Protein AF-0000000078372906 (afdb_homodimer)

pLDDT: mean 84.34, std 21.89, range [27.59, 98.88]

Sequence (250 aa):
MDCMPSVNEIIAKQAVKCFTVDPEPPKAFMLRPKLTRVEDSKWTRWVKNQKCCGCGERADDPHHIIGHGFSGMATKPCDYLTIPLCRTCHRNLHDNPTAWEAEHGSQTDLFAQFFNYSVGMGAIAMDCMPSVNEIIAKQAVKCFTVDPEPPKAFMLRPKLTRVEDSKWTRWVKNQKCCGCGERADDPHHIIGHGFSGMATKPCDYLTIPLCRTCHRNLHDNPTAWEAEHGSQTDLFAQFFNYSVGMGAIA

Foldseek 3Di:
DPPPPDPVVPPVPPLPPQDDDDPDDPQNPDPDRDDDAAEDVLQFVVQQQAAALQPRHRFHGFAFDDDPPQPDPVRTHHSLRTHGHHPVLNVVCVVPVVVSCVRRNHSVVRSVVVSVVCVVVVSGD/DPPPPDPVVPPPPPLPPLDDDDPDDPQNPDPDRDDDAAEDVLQFVVQQQAAALQPRHRFHGFAFDDDPPQPDPVRTHHSLRTHGHHPVLNVVCVVPVVVSCVRRNHSVVRSVVVSVVCSVVSSGD

Solvent-accessible surface area (backbone atoms only — not comparable to full-atom values): 13895 Å² total; per-residue (Å²): 136,82,85,70,80,75,78,75,71,66,69,68,64,66,78,65,72,14,60,45,51,34,56,74,25,75,46,73,77,42,93,78,59,76,70,45,78,51,79,48,69,46,50,40,52,31,32,19,72,32,56,10,67,68,82,58,47,73,19,64,34,55,41,64,61,67,46,81,88,32,75,49,91,93,34,68,64,29,49,82,49,38,40,22,19,22,66,66,55,44,50,49,32,73,74,37,50,70,63,41,26,73,73,62,44,50,67,40,41,52,32,55,51,51,51,43,49,36,44,21,43,37,32,44,27,136,83,83,69,82,76,78,76,71,67,72,70,65,66,78,62,71,16,59,43,51,34,55,74,23,75,46,72,78,42,95,79,60,77,71,45,78,50,79,46,69,47,50,40,52,32,32,20,72,32,56,10,66,68,84,57,48,72,20,65,34,54,40,65,61,68,48,81,85,33,79,46,93,93,37,68,64,30,48,81,49,37,41,21,18,22,67,65,55,45,51,48,32,72,72,36,51,69,64,42,26,74,74,61,45,49,68,42,42,52,32,55,51,50,50,44,51,36,44,19,43,37,32,43,26

Structure (mmCIF, N/CA/C/O backbone):
data_AF-0000000078372906-model_v1
#
loop_
_entity.id
_entity.type
_entity.pdbx_description
1 polymer 'HNH nuclease domain-containing protein'
#
loop_
_atom_site.group_PDB
_atom_site.id
_atom_site.type_symbol
_atom_site.label_atom_id
_atom_site.label_alt_id
_atom_site.label_comp_id
_atom_site.label_asym_id
_atom_site.label_entity_id
_atom_site.label_seq_id
_atom_site.pdbx_PDB_ins_code
_atom_site.Cartn_x
_a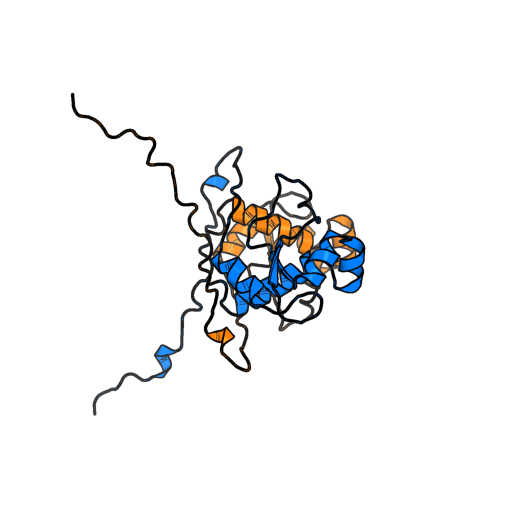tom_site.Cartn_y
_atom_site.Cartn_z
_atom_site.occupancy
_atom_site.B_iso_or_equiv
_atom_site.auth_seq_id
_atom_site.auth_comp_id
_atom_site.auth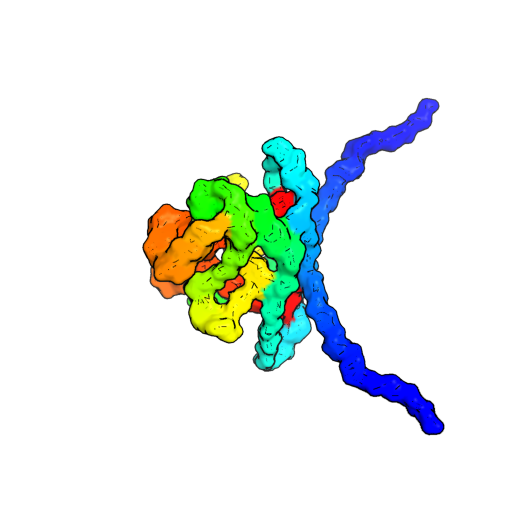_asym_id
_atom_site.auth_atom_id
_atom_site.pdbx_PDB_model_num
ATOM 1 N N . MET A 1 1 ? 30.703 29 35.969 1 28.17 1 MET A N 1
ATOM 2 C CA . MET A 1 1 ? 30.688 27.75 35.219 1 28.17 1 MET A CA 1
ATOM 3 C C . MET A 1 1 ? 29.328 27.547 34.531 1 28.17 1 MET A C 1
ATOM 5 O O . MET A 1 1 ? 28.312 27.406 35.188 1 28.17 1 MET A O 1
ATOM 9 N N . ASP A 1 2 ? 29.062 28.188 33.312 1 31.67 2 ASP A N 1
ATOM 10 C CA . ASP A 1 2 ? 27.875 28.359 32.469 1 31.67 2 ASP A CA 1
ATOM 11 C C . ASP A 1 2 ? 27.297 27.016 32.062 1 31.67 2 ASP A C 1
ATOM 13 O O . ASP A 1 2 ? 28.031 26.125 31.609 1 31.67 2 ASP A O 1
ATOM 17 N N . CYS A 1 3 ? 26.234 26.484 32.719 1 35.56 3 CYS A N 1
ATOM 18 C CA . CYS A 1 3 ? 25.422 25.281 32.562 1 35.56 3 CYS A CA 1
ATOM 19 C C . CYS A 1 3 ? 25.016 25.062 31.109 1 35.56 3 CYS A C 1
ATOM 21 O O . CYS A 1 3 ? 24.078 25.703 30.625 1 35.56 3 CYS A O 1
ATOM 23 N N . MET A 1 4 ? 25.984 24.859 30.078 1 33.25 4 MET A N 1
ATOM 24 C CA . MET A 1 4 ? 25.719 24.656 28.656 1 33.25 4 MET A CA 1
ATOM 25 C C . MET A 1 4 ? 24.812 23.438 28.453 1 33.25 4 MET A C 1
ATOM 27 O O . MET A 1 4 ? 25.109 22.344 28.953 1 33.25 4 MET A O 1
ATOM 31 N N . PRO A 1 5 ? 23.453 23.656 28.297 1 35.25 5 PRO A N 1
ATOM 32 C CA . PRO A 1 5 ? 22.531 22.531 28.156 1 35.25 5 PRO A CA 1
ATOM 33 C C . PRO A 1 5 ? 23.031 21.484 27.172 1 35.25 5 PRO A C 1
ATOM 35 O O . PRO A 1 5 ? 23.812 21.797 26.266 1 35.25 5 PRO A O 1
ATOM 38 N N . SER A 1 6 ? 23.25 20.203 27.641 1 33.12 6 SER A N 1
ATOM 39 C CA . SER A 1 6 ? 23.828 19.031 26.984 1 33.12 6 SER A CA 1
ATOM 40 C C . SER A 1 6 ? 23.156 18.766 25.641 1 33.12 6 SER A C 1
ATOM 42 O O . SER A 1 6 ? 21.969 19.062 25.469 1 33.12 6 SER A O 1
ATOM 44 N N . VAL A 1 7 ? 23.906 18.578 24.484 1 37.88 7 VAL A N 1
ATOM 45 C CA . VAL A 1 7 ? 23.812 18.281 23.047 1 37.88 7 VAL A CA 1
ATOM 46 C C . VAL A 1 7 ? 22.828 17.141 22.828 1 37.88 7 VAL A C 1
ATOM 48 O O . VAL A 1 7 ? 22.438 16.875 21.688 1 37.88 7 VAL A O 1
ATOM 51 N N . ASN A 1 8 ? 22.641 16.234 23.75 1 34.03 8 ASN A N 1
ATOM 52 C CA . ASN A 1 8 ? 21.891 15.008 23.516 1 34.03 8 ASN A CA 1
ATOM 53 C C . ASN A 1 8 ? 20.438 15.297 23.172 1 34.03 8 ASN A C 1
ATOM 55 O O . ASN A 1 8 ? 19.641 14.367 22.969 1 34.03 8 ASN A O 1
ATOM 59 N N . GLU A 1 9 ? 19.797 16.328 23.688 1 31.75 9 GLU A N 1
ATOM 60 C CA . GLU A 1 9 ? 18.375 16.578 23.484 1 31.75 9 GLU A CA 1
ATOM 61 C C . GLU A 1 9 ? 18.062 16.75 22 1 31.75 9 GLU A C 1
ATOM 63 O O . GLU A 1 9 ? 16.906 17 21.625 1 31.75 9 GLU A O 1
ATOM 68 N N . ILE A 1 10 ? 19 17.234 21.234 1 31.7 10 ILE A N 1
ATOM 69 C CA . ILE A 1 10 ? 18.609 17.656 19.891 1 31.7 10 ILE A CA 1
ATOM 70 C C . ILE A 1 10 ? 18.047 16.469 19.109 1 31.7 10 ILE A C 1
ATOM 72 O O . ILE A 1 10 ? 17.281 16.656 18.156 1 31.7 10 ILE A O 1
ATOM 76 N N . ILE A 1 11 ? 18.719 15.289 19.312 1 32.91 11 ILE A N 1
ATOM 77 C CA . ILE A 1 11 ? 18.531 14.305 18.25 1 32.91 11 ILE A CA 1
ATOM 78 C C . ILE A 1 11 ? 17.109 13.758 18.297 1 32.91 11 ILE A C 1
ATOM 80 O O . ILE A 1 11 ? 16.875 12.586 18 1 32.91 11 ILE A O 1
ATOM 84 N N . ALA A 1 12 ? 16.406 13.906 19.422 1 32.91 12 ALA A N 1
ATOM 85 C CA . ALA A 1 12 ? 15.125 13.211 19.312 1 32.91 12 ALA A CA 1
ATOM 86 C C . ALA A 1 12 ? 14.328 13.75 18.125 1 32.91 12 ALA A C 1
ATOM 88 O O . ALA A 1 12 ? 13.625 14.758 18.234 1 32.91 12 ALA A O 1
ATOM 89 N N . LYS A 1 13 ? 14.953 13.945 16.953 1 35.66 13 LYS A N 1
ATOM 90 C CA . LYS A 1 13 ? 14.164 14.336 15.781 1 35.66 13 LYS A CA 1
ATOM 91 C C . LYS A 1 13 ? 12.875 13.523 15.703 1 35.66 13 LYS A C 1
ATOM 93 O O . LYS A 1 13 ? 12.891 12.305 15.852 1 35.66 13 LYS A O 1
ATOM 98 N N . GLN A 1 14 ? 11.719 14.078 16.188 1 36.41 14 GLN A N 1
ATOM 99 C CA . GLN A 1 14 ? 10.32 13.688 15.992 1 36.41 14 GLN A CA 1
ATOM 100 C C . GLN A 1 14 ? 10.133 12.945 14.68 1 36.41 14 GLN A C 1
ATOM 102 O O . GLN A 1 14 ? 10.562 13.414 13.625 1 36.41 14 GLN A O 1
ATOM 107 N N . ALA A 1 15 ? 10.219 11.68 14.766 1 39.25 15 ALA A N 1
ATOM 108 C CA . ALA A 1 15 ? 9.766 10.953 13.578 1 39.25 15 ALA A CA 1
ATOM 109 C C . ALA A 1 15 ? 8.672 11.727 12.852 1 39.25 15 ALA A C 1
ATOM 111 O O . ALA A 1 15 ? 7.605 11.984 13.422 1 39.25 15 ALA A O 1
ATOM 112 N N . VAL A 1 16 ? 9.109 12.852 12.188 1 42.5 16 VAL A N 1
ATOM 113 C CA . VAL A 1 16 ? 8.227 13.68 11.367 1 42.5 16 VAL A CA 1
ATOM 114 C C . VAL A 1 16 ? 7.055 12.844 10.867 1 42.5 16 VAL A C 1
ATOM 116 O O . VAL A 1 16 ? 7.246 11.734 10.352 1 42.5 16 VAL A O 1
ATOM 119 N N . LYS A 1 17 ? 6.012 13.008 11.562 1 46.97 17 LYS A N 1
ATOM 120 C CA . LYS A 1 17 ? 4.707 12.461 11.195 1 46.97 17 LYS A CA 1
ATOM 121 C C . LYS A 1 17 ? 4.422 12.656 9.711 1 46.97 17 LYS A C 1
ATOM 123 O O . LYS A 1 17 ? 4.41 13.789 9.227 1 46.97 17 LYS A O 1
ATOM 128 N N . CYS A 1 18 ? 4.898 11.688 8.914 1 51.12 18 CYS A N 1
ATOM 129 C CA . CYS A 1 18 ? 4.848 11.695 7.453 1 51.12 18 CYS A CA 1
ATOM 130 C C . CYS A 1 18 ? 3.43 11.953 6.961 1 51.12 18 CYS A C 1
ATOM 132 O O . CYS A 1 18 ? 3.223 12.742 6.035 1 51.12 18 CYS A O 1
ATOM 134 N N . PHE A 1 19 ? 2.391 11.148 7.359 1 60.78 19 PHE A N 1
ATOM 135 C CA . PHE A 1 19 ? 1.029 11.266 6.852 1 60.78 19 PHE A CA 1
ATOM 136 C C . PHE A 1 19 ? 0.139 11.992 7.848 1 60.78 19 PHE A C 1
ATOM 138 O O . PHE A 1 19 ? 0.287 11.828 9.062 1 60.78 19 PHE A O 1
ATOM 145 N N . THR A 1 20 ? -0.484 13.117 7.262 1 78.44 20 THR A N 1
ATOM 146 C CA . THR A 1 20 ? -1.602 13.555 8.094 1 78.44 20 THR A CA 1
ATOM 147 C C . THR A 1 20 ? -2.783 12.594 7.953 1 78.44 20 THR A C 1
ATOM 149 O O . THR A 1 20 ? -3.287 12.375 6.852 1 78.44 20 THR A O 1
ATOM 152 N N . VAL A 1 21 ? -3.055 11.898 8.961 1 84.81 21 VAL A N 1
ATOM 153 C CA . VAL A 1 21 ? -4.137 10.922 8.969 1 84.81 21 VAL A CA 1
ATOM 154 C C . VAL A 1 21 ? -5.344 11.492 9.703 1 84.81 21 VAL A C 1
ATOM 156 O O . VAL A 1 21 ? -5.203 12.094 10.773 1 84.81 21 VAL A O 1
ATOM 159 N N . ASP A 1 22 ? -6.496 11.453 9.07 1 87.5 22 ASP A N 1
ATOM 160 C CA . ASP A 1 22 ? -7.781 11.734 9.711 1 87.5 22 ASP A CA 1
ATOM 161 C C . ASP A 1 22 ? -8.57 10.445 9.945 1 87.5 22 ASP A C 1
ATOM 163 O O . ASP A 1 22 ? -9.078 9.844 9 1 87.5 22 ASP A O 1
ATOM 167 N N . PRO A 1 23 ? -8.664 10.047 11.164 1 90.5 23 PRO A N 1
ATOM 168 C CA . PRO A 1 23 ? -9.383 8.797 11.422 1 90.5 23 PRO A CA 1
ATOM 169 C C . PRO A 1 23 ? -10.883 8.922 11.203 1 90.5 23 PRO A C 1
ATOM 171 O O . PRO A 1 23 ? -11.594 7.914 11.18 1 90.5 23 PRO A O 1
ATOM 174 N N . GLU A 1 24 ? -11.367 10.148 11.078 1 91.44 24 GLU A N 1
ATOM 175 C CA . GLU A 1 24 ? -12.781 10.414 10.805 1 91.44 24 GLU A CA 1
ATOM 176 C C . GLU A 1 24 ? -12.945 11.445 9.695 1 91.44 24 GLU A C 1
ATOM 178 O O . GLU A 1 24 ? -13.461 12.539 9.922 1 91.44 24 GLU A O 1
ATOM 183 N N . PRO A 1 25 ? -12.578 11.039 8.469 1 91.88 25 PRO A N 1
ATOM 184 C CA . PRO A 1 25 ? -12.695 12 7.367 1 91.88 25 PRO A CA 1
ATOM 185 C C . PRO A 1 25 ? -14.141 12.383 7.074 1 91.88 25 PRO A C 1
ATOM 187 O O . PRO A 1 25 ? -15.055 11.586 7.297 1 91.88 25 PRO A O 1
ATOM 190 N N . PRO A 1 26 ? -14.367 13.633 6.664 1 88.81 26 PRO A N 1
ATOM 191 C CA . PRO A 1 26 ? -15.727 14.125 6.398 1 88.81 26 PRO A CA 1
ATOM 192 C C . PRO A 1 26 ? -16.516 13.188 5.492 1 88.81 26 PRO A C 1
ATOM 194 O O . PRO A 1 26 ? -17.719 12.977 5.715 1 88.81 26 PRO A O 1
ATOM 197 N N . LYS A 1 27 ? -15.898 12.609 4.535 1 90.75 27 LYS A N 1
ATOM 198 C CA . LYS A 1 27 ? -16.578 11.734 3.588 1 90.75 27 LYS A CA 1
ATOM 199 C C . LYS A 1 27 ? -17.109 10.477 4.277 1 90.75 27 LYS A C 1
ATOM 201 O O . LYS A 1 27 ? -18 9.805 3.756 1 90.75 27 LYS A O 1
ATOM 206 N N . ALA A 1 28 ? -16.516 10.18 5.395 1 89.56 28 ALA A N 1
ATOM 207 C CA . ALA A 1 28 ? -16.953 8.984 6.125 1 89.56 28 ALA A CA 1
ATOM 208 C C . ALA A 1 28 ? -18.359 9.156 6.66 1 89.56 28 ALA A C 1
ATOM 210 O O . ALA A 1 28 ? -19.031 8.172 7.004 1 89.56 28 ALA A O 1
ATOM 211 N N . PHE A 1 29 ? -18.922 10.375 6.691 1 91.12 29 PHE A N 1
ATOM 212 C CA . PHE A 1 29 ? -20.25 10.664 7.246 1 91.12 29 PHE A CA 1
ATOM 213 C C . PHE A 1 29 ? -21.266 10.867 6.133 1 91.12 29 PHE A C 1
ATOM 215 O O . PHE A 1 29 ? -22.438 11.133 6.402 1 91.12 29 PHE A O 1
ATOM 222 N N . MET A 1 30 ? -20.766 10.656 4.91 1 90.31 30 MET A N 1
ATOM 223 C CA . MET A 1 30 ? -21.641 10.797 3.758 1 90.31 30 MET A CA 1
ATOM 224 C C . MET A 1 30 ? -22.234 9.445 3.359 1 90.31 30 MET A C 1
ATOM 226 O O . MET A 1 30 ? -21.562 8.422 3.447 1 90.31 30 MET A O 1
ATOM 230 N N . LEU A 1 31 ? -23.547 9.562 2.914 1 87.38 31 LEU A N 1
ATOM 231 C CA . LEU A 1 31 ? -24.25 8.336 2.535 1 87.38 31 LEU A CA 1
ATOM 232 C C . LEU A 1 31 ? -23.609 7.691 1.317 1 87.38 31 LEU A C 1
ATOM 234 O O . LEU A 1 31 ? -23.328 6.488 1.323 1 87.38 31 LEU A O 1
ATOM 238 N N . ARG A 1 32 ? -23.328 8.461 0.33 1 90.75 32 ARG A N 1
ATOM 239 C CA . ARG A 1 32 ? -22.672 7.977 -0.885 1 90.75 32 ARG A CA 1
ATOM 240 C C . ARG A 1 32 ? -21.453 8.812 -1.225 1 90.75 32 ARG A C 1
ATOM 242 O O . ARG A 1 32 ? -21.469 9.602 -2.17 1 90.75 32 ARG A O 1
ATOM 249 N N . PRO A 1 33 ? -20.344 8.492 -0.477 1 89.75 33 PRO A N 1
ATOM 250 C CA . PRO A 1 33 ? -19.156 9.32 -0.718 1 89.75 33 PRO A CA 1
ATOM 251 C C . PRO A 1 33 ? -18.531 9.078 -2.092 1 89.75 33 PRO A C 1
ATOM 253 O O . PRO A 1 33 ? -18.516 7.941 -2.57 1 89.75 33 PRO A O 1
ATOM 256 N N . LYS A 1 34 ? -18.156 10.164 -2.738 1 86.31 34 LYS A N 1
ATOM 257 C CA . LYS A 1 34 ? -17.391 10.055 -3.971 1 86.31 34 LYS A CA 1
ATOM 258 C C . LYS A 1 34 ? -15.891 9.969 -3.678 1 86.31 34 LYS A C 1
ATOM 260 O O . LYS A 1 34 ? -15.32 10.875 -3.053 1 86.31 34 LYS A O 1
ATOM 265 N N . LEU A 1 35 ? -15.297 8.953 -4.051 1 88.62 35 LEU A N 1
ATOM 266 C CA . LEU A 1 35 ? -13.859 8.812 -3.834 1 88.62 35 LEU A CA 1
ATOM 267 C C . LEU A 1 35 ? -13.078 9.711 -4.781 1 88.62 35 LEU A C 1
ATOM 269 O O . LEU A 1 35 ? -13.398 9.812 -5.965 1 88.62 35 LEU A O 1
ATOM 273 N N . THR A 1 36 ? -12.102 10.43 -4.203 1 86.31 36 THR A N 1
ATOM 274 C CA . THR A 1 36 ? -11.234 11.289 -5 1 86.31 36 THR A CA 1
ATOM 275 C C . THR A 1 36 ? -9.938 10.562 -5.359 1 86.31 36 THR A C 1
ATOM 277 O O . THR A 1 36 ? -9.305 9.961 -4.496 1 86.31 36 THR A O 1
ATOM 280 N N . ARG A 1 37 ? -9.633 10.625 -6.605 1 87.5 37 ARG A N 1
ATOM 281 C CA . ARG A 1 37 ? -8.336 10.094 -6.984 1 87.5 37 ARG A CA 1
ATOM 282 C C . ARG A 1 37 ? -7.211 11.055 -6.602 1 87.5 37 ARG A C 1
ATOM 284 O O . ARG A 1 37 ? -7.129 12.164 -7.137 1 87.5 37 ARG A O 1
ATOM 291 N N . VAL A 1 38 ? -6.316 10.648 -5.82 1 90.25 38 VAL A N 1
ATOM 292 C CA . VAL A 1 38 ? -5.258 11.508 -5.309 1 90.25 38 VAL A CA 1
ATOM 293 C C . VAL A 1 38 ? -4.02 11.391 -6.195 1 90.25 38 VAL A C 1
ATOM 295 O O . VAL A 1 38 ? -3.592 10.289 -6.531 1 90.25 38 VAL A O 1
ATOM 298 N N . GLU A 1 39 ? -3.539 12.539 -6.582 1 91.75 39 GLU A N 1
ATOM 299 C CA . GLU A 1 39 ? -2.299 12.648 -7.344 1 91.75 39 GLU A CA 1
ATOM 300 C C . GLU A 1 39 ? -1.213 13.344 -6.531 1 91.75 39 GLU A C 1
ATOM 302 O O . GLU A 1 39 ? -1.49 14.305 -5.805 1 91.75 39 GLU A O 1
ATOM 307 N N . ASP A 1 40 ? -0.035 12.82 -6.602 1 91.94 40 ASP A N 1
ATOM 308 C CA . ASP A 1 40 ? 1.103 13.398 -5.895 1 91.94 40 ASP A CA 1
ATOM 309 C C . ASP A 1 40 ? 2.379 13.297 -6.727 1 91.94 40 ASP A C 1
ATOM 311 O O . ASP A 1 40 ? 3.041 12.258 -6.723 1 91.94 40 ASP A O 1
ATOM 315 N N . SER A 1 41 ? 2.816 14.383 -7.312 1 93.56 41 SER A N 1
ATOM 316 C CA . SER A 1 41 ? 3.967 14.383 -8.211 1 93.56 41 SER A CA 1
ATOM 317 C C . SER A 1 41 ? 5.27 14.211 -7.438 1 93.56 41 SER A C 1
ATOM 319 O O . SER A 1 41 ? 6.258 13.711 -7.98 1 93.56 41 SER A O 1
ATOM 321 N N . LYS A 1 42 ? 5.316 14.633 -6.195 1 92.62 42 LYS A N 1
ATOM 322 C CA . LYS A 1 42 ? 6.512 14.414 -5.387 1 92.62 42 LYS A CA 1
ATOM 323 C C . LYS A 1 42 ? 6.746 12.922 -5.148 1 92.62 42 LYS A C 1
ATOM 325 O O . LYS A 1 42 ? 7.887 12.461 -5.152 1 92.62 42 LYS A O 1
ATOM 330 N N . TRP A 1 43 ? 5.641 12.234 -4.953 1 94.81 43 TRP A N 1
ATOM 331 C CA . TRP A 1 43 ? 5.75 10.789 -4.766 1 94.81 43 TRP A CA 1
ATOM 332 C C . TRP A 1 43 ? 6.246 10.109 -6.039 1 94.81 43 TRP A C 1
ATOM 334 O O . TRP A 1 43 ? 7.18 9.312 -6 1 94.81 43 TRP A O 1
ATOM 344 N N . THR A 1 44 ? 5.656 10.445 -7.18 1 96.31 44 THR A N 1
ATOM 345 C CA . THR A 1 44 ? 6.051 9.781 -8.414 1 96.31 44 THR A CA 1
ATOM 346 C C . THR A 1 44 ? 7.492 10.125 -8.773 1 96.31 44 THR A C 1
ATOM 348 O O . THR A 1 44 ? 8.203 9.312 -9.367 1 96.31 44 THR A O 1
ATOM 351 N N . ARG A 1 45 ? 7.934 11.273 -8.352 1 96.38 45 ARG A N 1
ATOM 352 C CA . ARG A 1 45 ? 9.344 11.617 -8.539 1 96.38 45 ARG A CA 1
ATOM 353 C C . ARG A 1 45 ? 10.242 10.727 -7.684 1 96.38 45 ARG A C 1
ATOM 355 O O . ARG A 1 45 ? 11.258 10.227 -8.164 1 96.38 45 ARG A O 1
ATOM 362 N N . TRP A 1 46 ? 9.891 10.547 -6.426 1 96.56 46 TRP A N 1
ATOM 363 C CA . TRP A 1 46 ? 10.609 9.609 -5.574 1 96.56 46 TRP A CA 1
ATOM 364 C C . TRP A 1 46 ? 10.648 8.219 -6.203 1 96.56 46 TRP A C 1
ATOM 366 O O . TRP A 1 46 ? 11.711 7.598 -6.277 1 96.56 46 TRP A O 1
ATOM 376 N N . VAL A 1 47 ? 9.508 7.781 -6.707 1 98.06 47 VAL A N 1
ATOM 377 C CA . VAL A 1 47 ? 9.375 6.434 -7.254 1 98.06 47 VAL A CA 1
ATOM 378 C C . VAL A 1 47 ? 10.305 6.273 -8.461 1 98.06 47 VAL A C 1
ATOM 380 O O . VAL A 1 47 ? 11.039 5.285 -8.562 1 98.06 47 VAL A O 1
ATOM 383 N N . LYS A 1 48 ? 10.312 7.188 -9.328 1 96.62 48 LYS A N 1
ATOM 384 C CA . LYS A 1 48 ? 11.07 7.059 -10.57 1 96.62 48 LYS A CA 1
ATOM 385 C C . LYS A 1 48 ? 12.57 7.059 -10.297 1 96.62 48 LYS A C 1
ATOM 387 O O . LYS A 1 48 ? 13.359 6.629 -11.148 1 96.62 48 LYS A O 1
ATOM 392 N N . ASN A 1 49 ? 12.977 7.562 -9.125 1 96.62 49 ASN A N 1
ATOM 393 C CA . ASN A 1 49 ? 14.391 7.664 -8.805 1 96.62 49 ASN A CA 1
ATOM 394 C C . ASN A 1 49 ? 14.875 6.453 -8.008 1 96.62 49 ASN A C 1
ATOM 396 O O . ASN A 1 49 ? 16 6.438 -7.516 1 96.62 49 ASN A O 1
ATOM 400 N N . GLN A 1 50 ? 14.086 5.48 -7.906 1 97.94 50 GLN A N 1
ATOM 401 C CA . GLN A 1 50 ? 14.43 4.27 -7.168 1 97.94 50 GLN A CA 1
ATOM 402 C C . GLN A 1 50 ? 14.875 3.158 -8.117 1 97.94 50 GLN A C 1
ATOM 404 O O . GLN A 1 50 ? 14.867 3.332 -9.336 1 97.94 50 GLN A O 1
ATOM 409 N N . LYS A 1 51 ? 15.32 2.021 -7.582 1 98.31 51 LYS A N 1
ATOM 410 C CA . LYS A 1 51 ? 15.695 0.861 -8.383 1 98.31 51 LYS A CA 1
ATOM 411 C C . LYS A 1 51 ? 14.461 0.185 -8.977 1 98.31 51 LYS A C 1
ATOM 413 O O . LYS A 1 51 ? 13.43 0.075 -8.312 1 98.31 51 LYS A O 1
ATOM 418 N N . CYS A 1 52 ? 14.57 -0.245 -10.18 1 98.81 52 CYS A N 1
ATOM 419 C CA . CYS A 1 52 ? 13.516 -0.991 -10.859 1 98.81 52 CYS A CA 1
ATOM 420 C C . CYS A 1 52 ? 13.164 -2.26 -10.094 1 98.81 52 CYS A C 1
ATOM 422 O O . CYS A 1 52 ? 14.039 -3.068 -9.781 1 98.81 52 CYS A O 1
ATOM 424 N N . CYS A 1 53 ? 11.891 -2.477 -9.867 1 98.38 53 CYS A N 1
ATOM 425 C CA . CYS A 1 53 ? 11.438 -3.65 -9.133 1 98.38 53 CYS A CA 1
ATOM 426 C C . CYS A 1 53 ? 11.594 -4.914 -9.969 1 98.38 53 CYS A C 1
ATOM 428 O O . CYS A 1 53 ? 11.516 -6.027 -9.438 1 98.38 53 CYS A O 1
ATOM 430 N N . GLY A 1 54 ? 11.773 -4.754 -11.18 1 98.31 54 GLY A N 1
ATOM 431 C CA . GLY A 1 54 ? 11.945 -5.898 -12.062 1 98.31 54 GLY A CA 1
ATOM 432 C C . GLY A 1 54 ? 13.383 -6.344 -12.188 1 98.31 54 GLY A C 1
ATOM 433 O O . GLY A 1 54 ? 13.773 -7.383 -11.648 1 98.31 54 GLY A O 1
ATOM 434 N N . CYS A 1 55 ? 14.211 -5.535 -12.734 1 98.25 55 CYS A N 1
ATOM 435 C CA . CYS A 1 55 ? 15.555 -5.977 -13.086 1 98.25 55 CYS A CA 1
ATOM 436 C C . CYS A 1 55 ? 16.594 -5.406 -12.125 1 98.25 55 CYS A C 1
ATOM 438 O O . CYS A 1 55 ? 17.75 -5.809 -12.141 1 98.25 55 CYS A O 1
ATOM 440 N N . GLY A 1 56 ? 16.281 -4.398 -11.359 1 97.88 56 GLY A N 1
ATOM 441 C CA . GLY A 1 56 ? 17.188 -3.861 -10.359 1 97.88 56 GLY A CA 1
ATOM 442 C C . GLY A 1 56 ? 17.984 -2.664 -10.859 1 97.88 56 GLY A C 1
ATOM 443 O O . GLY A 1 56 ? 18.656 -1.992 -10.078 1 97.88 56 GLY A O 1
ATOM 444 N N . GLU A 1 57 ? 17.891 -2.369 -12.117 1 97.94 57 GLU A N 1
ATOM 445 C CA . GLU A 1 57 ? 18.531 -1.172 -12.656 1 97.94 57 GLU A CA 1
ATOM 446 C C . GLU A 1 57 ? 17.766 0.087 -12.258 1 97.94 57 GLU A C 1
ATOM 448 O O . GLU A 1 57 ? 16.781 0.014 -11.523 1 97.94 57 GLU A O 1
ATOM 453 N N . ARG A 1 58 ? 18.25 1.249 -12.695 1 97.31 58 ARG A N 1
ATOM 454 C CA . ARG A 1 58 ? 17.562 2.5 -12.414 1 97.31 58 ARG A CA 1
ATOM 455 C C . ARG A 1 58 ? 16.172 2.506 -13.039 1 97.31 58 ARG A C 1
ATOM 457 O O . ARG A 1 58 ? 16 2.105 -14.188 1 97.31 58 ARG A O 1
ATOM 464 N N . ALA A 1 59 ? 15.18 2.943 -12.273 1 98.56 59 ALA A N 1
ATOM 465 C CA . ALA A 1 59 ? 13.828 3.061 -12.805 1 98.56 59 ALA A CA 1
ATOM 466 C C . ALA A 1 59 ? 13.68 4.309 -13.672 1 98.56 59 ALA A C 1
ATOM 468 O O . ALA A 1 59 ? 14.547 5.188 -13.656 1 98.56 59 ALA A O 1
ATOM 469 N N . ASP A 1 60 ? 12.641 4.316 -14.5 1 97.75 60 ASP A N 1
ATOM 470 C CA . ASP A 1 60 ? 12.281 5.461 -15.328 1 97.75 60 ASP A CA 1
ATOM 471 C C . ASP A 1 60 ? 10.836 5.883 -15.086 1 97.75 60 ASP A C 1
ATOM 473 O O . ASP A 1 60 ? 10.492 7.062 -15.211 1 97.75 60 ASP A O 1
ATOM 477 N N . ASP A 1 61 ? 10.047 4.867 -14.75 1 98.06 61 ASP A N 1
ATOM 478 C CA . ASP A 1 61 ? 8.609 5.094 -14.766 1 98.06 61 ASP A CA 1
ATOM 479 C C . ASP A 1 61 ? 7.98 4.723 -13.422 1 98.06 61 ASP A C 1
ATOM 481 O O . ASP A 1 61 ? 8.297 3.674 -12.852 1 98.06 61 ASP A O 1
ATOM 485 N N . PRO A 1 62 ? 7.203 5.602 -12.836 1 98.38 62 PRO A N 1
ATOM 486 C CA . PRO A 1 62 ? 6.246 5.16 -11.812 1 98.38 62 PRO A CA 1
ATOM 487 C C . PRO A 1 62 ? 5.082 4.367 -12.398 1 98.38 62 PRO A C 1
ATOM 489 O O . PRO A 1 62 ? 4.238 4.934 -13.102 1 98.38 62 PRO A O 1
ATOM 492 N N . HIS A 1 63 ? 5.02 3.125 -12.172 1 97.62 63 HIS A N 1
ATOM 493 C CA . HIS A 1 63 ? 3.996 2.246 -12.734 1 97.62 63 HIS A CA 1
ATOM 494 C C . HIS A 1 63 ? 2.826 2.084 -11.766 1 97.62 63 HIS A C 1
ATOM 496 O O . HIS A 1 63 ? 2.982 1.52 -10.688 1 97.62 63 HIS A O 1
ATOM 502 N N . HIS A 1 64 ? 1.694 2.604 -12.188 1 97.19 64 HIS A N 1
ATOM 503 C CA . HIS A 1 64 ? 0.482 2.346 -11.422 1 97.19 64 HIS A CA 1
ATOM 504 C C . HIS A 1 64 ? 0.093 0.874 -11.484 1 97.19 64 HIS A C 1
ATOM 506 O O . HIS A 1 64 ? 0.089 0.271 -12.555 1 97.19 64 HIS A O 1
ATOM 512 N N . ILE A 1 65 ? -0.236 0.332 -10.273 1 97.31 65 ILE A N 1
ATOM 513 C CA . ILE A 1 65 ? -0.653 -1.064 -10.195 1 97.31 65 ILE A CA 1
ATOM 514 C C . ILE A 1 65 ? -1.844 -1.301 -11.117 1 97.31 65 ILE A C 1
ATOM 516 O O . ILE A 1 65 ? -2.779 -0.499 -11.156 1 97.31 65 ILE A O 1
ATOM 520 N N . ILE A 1 66 ? -1.761 -2.297 -11.906 1 95.19 66 ILE A N 1
ATOM 521 C CA . ILE A 1 66 ? -2.865 -2.701 -12.766 1 95.19 66 ILE A CA 1
ATOM 522 C C . ILE A 1 66 ? -3.344 -4.098 -12.375 1 95.19 66 ILE A C 1
ATOM 524 O O . ILE A 1 66 ? -2.586 -4.879 -11.797 1 95.19 66 ILE A O 1
ATOM 528 N N . GLY A 1 67 ? -4.637 -4.379 -12.766 1 93.81 67 GLY A N 1
ATOM 529 C CA . GLY A 1 67 ? -5.152 -5.641 -12.258 1 93.81 67 GLY A CA 1
ATOM 530 C C . GLY A 1 67 ? -5.355 -5.641 -10.758 1 93.81 67 GLY A C 1
ATOM 531 O O . GLY A 1 67 ? -5.441 -4.578 -10.133 1 93.81 67 GLY A O 1
ATOM 532 N N . HIS A 1 68 ? -5.633 -6.828 -10.211 1 95.06 68 HIS A N 1
ATOM 533 C CA . HIS A 1 68 ? -5.734 -6.957 -8.766 1 95.06 68 HIS A CA 1
ATOM 534 C C . HIS A 1 68 ? -6.867 -6.098 -8.211 1 95.06 68 HIS A C 1
ATOM 536 O O . HIS A 1 68 ? -6.738 -5.516 -7.133 1 95.06 68 HIS A O 1
ATOM 542 N N . GLY A 1 69 ? -7.824 -5.91 -8.945 1 90.69 69 GLY A N 1
ATOM 543 C CA . GLY A 1 69 ? -8.984 -5.148 -8.5 1 90.69 69 GLY A CA 1
ATOM 544 C C . GLY A 1 69 ? -9.016 -3.734 -9.047 1 90.69 69 GLY A C 1
ATOM 545 O O . GLY A 1 69 ? -9.906 -2.953 -8.711 1 90.69 69 GLY A O 1
ATOM 546 N N . PHE A 1 70 ? -7.941 -3.32 -9.852 1 89.75 70 PHE A N 1
ATOM 547 C CA . PHE A 1 70 ? -7.863 -1.976 -10.414 1 89.75 70 PHE A CA 1
ATOM 548 C C . PHE A 1 70 ? -8.078 -2.006 -11.922 1 89.75 70 PHE A C 1
ATOM 550 O O . PHE A 1 70 ? -7.738 -1.047 -12.617 1 89.75 70 PHE A O 1
ATOM 557 N N . SER A 1 71 ? -8.852 -2.803 -12.75 1 65.81 71 SER A N 1
ATOM 558 C CA . SER A 1 71 ? -8.938 -3.133 -14.164 1 65.81 71 SER A CA 1
ATOM 559 C C . SER A 1 71 ? -9.648 -2.029 -14.945 1 65.81 71 SER A C 1
ATOM 561 O O . SER A 1 71 ? -9.5 -1.933 -16.172 1 65.81 71 SER A O 1
ATOM 563 N N . GLY A 1 72 ? -10.438 -1.055 -14.344 1 53.88 72 GLY A N 1
ATOM 564 C CA . GLY A 1 72 ? -11.211 -0.292 -15.305 1 53.88 72 GLY A CA 1
ATOM 565 C C . GLY A 1 72 ? -10.633 1.081 -15.594 1 53.88 72 GLY A C 1
ATOM 566 O O . GLY A 1 72 ? -9.805 1.581 -14.828 1 53.88 72 GLY A O 1
ATOM 567 N N . MET A 1 73 ? -10.586 1.518 -17.031 1 49.53 73 MET A N 1
ATOM 568 C CA . MET A 1 73 ? -10.141 2.83 -17.484 1 49.53 73 MET A CA 1
ATOM 569 C C . MET A 1 73 ? -10.406 3.895 -16.438 1 49.53 73 MET A C 1
ATOM 571 O O . MET A 1 73 ? -9.562 4.762 -16.188 1 49.53 73 MET A O 1
ATOM 575 N N . ALA A 1 74 ? -11.57 3.967 -15.93 1 50.78 74 ALA A N 1
ATOM 576 C CA . ALA A 1 74 ? -12.039 4.965 -14.969 1 50.78 74 ALA A CA 1
ATOM 577 C C . ALA A 1 74 ? -11.562 4.637 -13.555 1 50.78 74 ALA A C 1
ATOM 579 O O . ALA A 1 74 ? -11.852 5.371 -12.609 1 50.78 74 ALA A O 1
ATOM 580 N N . THR A 1 75 ? -10.531 3.58 -13.578 1 65.25 75 THR A N 1
ATOM 581 C CA . THR A 1 75 ? -10.312 3.111 -12.219 1 65.25 75 THR A CA 1
ATOM 582 C C . THR A 1 75 ? -8.828 3.09 -11.883 1 65.25 75 THR A C 1
ATOM 584 O O . THR A 1 75 ? -8.336 2.148 -11.258 1 65.25 75 THR A O 1
ATOM 587 N N . LYS A 1 76 ? -8.102 4.199 -12.406 1 81.88 76 LYS A N 1
ATOM 588 C CA . LYS A 1 76 ? -6.691 4.262 -12.023 1 81.88 76 LYS A CA 1
ATOM 589 C C . LYS A 1 76 ? -6.535 4.523 -10.531 1 81.88 76 LYS A C 1
ATOM 591 O O . LYS A 1 76 ? -7.203 5.398 -9.977 1 81.88 76 LYS A O 1
ATOM 596 N N . PRO A 1 77 ? -5.621 3.719 -9.984 1 93.94 77 PRO A N 1
ATOM 597 C CA . PRO A 1 77 ? -5.383 3.951 -8.555 1 93.94 77 PRO A CA 1
ATOM 598 C C . PRO A 1 77 ? -4.688 5.281 -8.281 1 93.94 77 PRO A C 1
ATOM 600 O O . PRO A 1 77 ? -4.25 5.957 -9.219 1 93.94 77 PRO A O 1
ATOM 603 N N . CYS A 1 78 ? -4.727 5.719 -7.039 1 93.38 78 CYS A N 1
ATOM 604 C CA . CYS A 1 78 ? -4.023 6.934 -6.633 1 93.38 78 CYS A CA 1
ATOM 605 C C . CYS A 1 78 ? -2.529 6.809 -6.898 1 93.38 78 CYS A C 1
ATOM 607 O O . CYS A 1 78 ? -2.023 5.711 -7.141 1 93.38 78 CYS A O 1
ATOM 609 N N . ASP A 1 79 ? -1.816 7.895 -6.891 1 94.19 79 ASP A N 1
ATOM 610 C CA . ASP A 1 79 ? -0.398 7.922 -7.238 1 94.19 79 ASP A CA 1
ATOM 611 C C . ASP A 1 79 ? 0.426 7.102 -6.25 1 94.19 79 ASP A C 1
ATOM 613 O O . ASP A 1 79 ? 1.521 6.641 -6.582 1 94.19 79 ASP A O 1
ATOM 617 N N . TYR A 1 80 ? -0.056 6.863 -5.098 1 94.62 80 TYR A N 1
ATOM 618 C CA . TYR A 1 80 ? 0.738 6.156 -4.102 1 94.62 80 TYR A CA 1
ATOM 619 C C . TYR A 1 80 ? 0.853 4.676 -4.445 1 94.62 80 TYR A C 1
ATOM 621 O O . TYR A 1 80 ? 1.743 3.984 -3.947 1 94.62 80 TYR A O 1
ATOM 629 N N . LEU A 1 81 ? -0.061 4.223 -5.289 1 96.81 81 LEU A N 1
ATOM 630 C CA . LEU A 1 81 ? -0.045 2.822 -5.703 1 96.81 81 LEU A CA 1
ATOM 631 C C . LEU A 1 81 ? 0.813 2.631 -6.949 1 96.81 81 LEU A C 1
ATOM 633 O O . LEU A 1 81 ? 0.365 2.035 -7.934 1 96.81 81 LEU A O 1
ATOM 637 N N . THR A 1 82 ? 2.041 3.107 -6.836 1 97.44 82 THR A N 1
ATOM 638 C CA . THR A 1 82 ? 2.992 2.965 -7.934 1 97.44 82 THR A CA 1
ATOM 639 C C . THR A 1 82 ? 4.23 2.201 -7.48 1 97.44 82 THR A C 1
ATOM 641 O O . THR A 1 82 ? 4.594 2.238 -6.301 1 97.44 82 THR A O 1
ATOM 644 N N . ILE A 1 83 ? 4.844 1.508 -8.359 1 98.75 83 ILE A N 1
ATOM 645 C CA . ILE A 1 83 ? 6.137 0.867 -8.148 1 98.75 83 ILE A CA 1
ATOM 646 C C . ILE A 1 83 ? 7.137 1.367 -9.188 1 98.75 83 ILE A C 1
ATOM 648 O O . ILE A 1 83 ? 6.75 1.751 -10.289 1 98.75 83 ILE A O 1
ATOM 652 N N . PRO A 1 84 ? 8.398 1.416 -8.859 1 98.88 84 PRO A N 1
ATOM 653 C CA . PRO A 1 84 ? 9.414 1.865 -9.82 1 98.88 84 PRO A CA 1
ATOM 654 C C . PRO A 1 84 ? 9.766 0.792 -10.844 1 98.88 84 PRO A C 1
ATOM 656 O O . PRO A 1 84 ? 10.094 -0.339 -10.477 1 98.88 84 PRO A O 1
ATOM 659 N N . LEU A 1 85 ? 9.664 1.158 -12.094 1 98.88 85 LEU A N 1
ATOM 660 C CA . LEU A 1 85 ? 10.078 0.274 -13.18 1 98.88 85 LEU A CA 1
ATOM 661 C C . LEU A 1 85 ? 10.898 1.032 -14.219 1 98.88 85 LEU A C 1
ATOM 663 O O . LEU A 1 85 ? 10.625 2.203 -14.5 1 98.88 85 LEU A O 1
ATOM 667 N N . CYS A 1 86 ? 11.914 0.338 -14.766 1 98.81 86 CYS A N 1
ATOM 668 C CA . CYS A 1 86 ? 12.531 0.905 -15.961 1 98.81 86 CYS A CA 1
ATOM 669 C C . CYS A 1 86 ? 11.602 0.792 -17.156 1 98.81 86 CYS A C 1
ATOM 671 O O . CYS A 1 86 ? 10.602 0.073 -17.109 1 98.81 86 CYS A O 1
ATOM 673 N N . ARG A 1 87 ? 11.992 1.443 -18.234 1 98.38 87 ARG A N 1
ATOM 674 C CA . ARG A 1 87 ? 11.133 1.482 -19.406 1 98.38 87 ARG A CA 1
ATOM 675 C C . ARG A 1 87 ? 10.891 0.08 -19.969 1 98.38 87 ARG A C 1
ATOM 677 O O . ARG A 1 87 ? 9.766 -0.263 -20.328 1 98.38 87 ARG A O 1
ATOM 684 N N . THR A 1 88 ? 11.891 -0.703 -19.984 1 98.56 88 THR A N 1
ATOM 685 C CA . THR A 1 88 ? 11.797 -2.047 -20.547 1 98.56 88 THR A CA 1
ATOM 686 C C . THR A 1 88 ? 10.898 -2.928 -19.688 1 98.56 88 THR A C 1
ATOM 688 O O . THR A 1 88 ? 9.969 -3.562 -20.188 1 98.56 88 THR A O 1
ATOM 691 N N . CYS A 1 89 ? 11.125 -2.998 -18.391 1 98.75 89 CYS A N 1
ATOM 692 C CA . CYS A 1 89 ? 10.305 -3.799 -17.5 1 98.75 89 CYS A CA 1
ATOM 693 C C . CYS A 1 89 ? 8.867 -3.297 -17.484 1 98.75 89 CYS A C 1
ATOM 695 O O . CYS A 1 89 ? 7.926 -4.09 -17.391 1 98.75 89 CYS A O 1
ATOM 697 N N . HIS A 1 90 ? 8.672 -1.999 -17.562 1 98.56 90 HIS A N 1
ATOM 698 C CA . HIS A 1 90 ? 7.344 -1.397 -17.625 1 98.56 90 HIS A CA 1
ATOM 699 C C . HIS A 1 90 ? 6.566 -1.901 -18.844 1 98.56 90 HIS A C 1
ATOM 701 O O . HIS A 1 90 ? 5.418 -2.336 -18.703 1 98.56 90 HIS A O 1
ATOM 707 N N . ARG A 1 91 ? 7.238 -1.885 -19.984 1 98.19 91 ARG A N 1
ATOM 708 C CA . ARG A 1 91 ? 6.609 -2.352 -21.203 1 98.19 91 ARG A CA 1
ATOM 709 C C . ARG A 1 91 ? 6.293 -3.842 -21.125 1 98.19 91 ARG A C 1
ATOM 711 O O . ARG A 1 91 ? 5.207 -4.273 -21.516 1 98.19 91 ARG A O 1
ATOM 718 N N . ASN A 1 92 ? 7.246 -4.586 -20.625 1 98.5 92 ASN A N 1
ATOM 719 C CA . ASN A 1 92 ? 7.039 -6.023 -20.484 1 98.5 92 ASN A CA 1
ATOM 720 C C . ASN A 1 92 ? 5.836 -6.328 -19.594 1 98.5 92 ASN A C 1
ATOM 722 O O . ASN A 1 92 ? 5.062 -7.242 -19.875 1 98.5 92 ASN A O 1
ATOM 726 N N . LEU A 1 93 ? 5.676 -5.594 -18.547 1 98.12 93 LEU A N 1
ATOM 727 C CA . LEU A 1 93 ? 4.547 -5.781 -17.641 1 98.12 93 LEU A CA 1
ATOM 728 C C . LEU A 1 93 ? 3.23 -5.465 -18.344 1 98.12 93 LEU A C 1
ATOM 730 O O . LEU A 1 93 ? 2.264 -6.223 -18.234 1 98.12 93 LEU A O 1
ATOM 734 N N . HIS A 1 94 ? 3.191 -4.379 -19.062 1 97.5 94 HIS A N 1
ATOM 735 C CA . HIS A 1 94 ? 1.979 -4.008 -19.781 1 97.5 94 HIS A CA 1
ATOM 736 C C . HIS A 1 94 ? 1.646 -5.031 -20.859 1 97.5 94 HIS A C 1
ATOM 738 O O . HIS A 1 94 ? 0.471 -5.285 -21.141 1 97.5 94 HIS A O 1
ATOM 744 N N . ASP A 1 95 ? 2.633 -5.578 -21.453 1 97.88 95 ASP A N 1
ATOM 745 C CA . ASP A 1 95 ? 2.432 -6.539 -22.531 1 97.88 95 ASP A CA 1
ATOM 746 C C . ASP A 1 95 ? 1.809 -7.832 -22 1 97.88 95 ASP A C 1
ATOM 748 O O . ASP A 1 95 ? 0.958 -8.43 -22.672 1 97.88 95 ASP A O 1
ATOM 752 N N . ASN A 1 96 ? 2.301 -8.312 -20.891 1 98 96 ASN A N 1
ATOM 753 C CA . ASN A 1 96 ? 1.807 -9.547 -20.297 1 98 96 ASN A CA 1
ATOM 754 C C . ASN A 1 96 ? 1.979 -9.555 -18.781 1 98 96 ASN A C 1
ATOM 756 O O . ASN A 1 96 ? 2.932 -10.133 -18.266 1 98 96 ASN A O 1
ATOM 760 N N . PRO A 1 97 ? 1.047 -9 -18.078 1 97.31 97 PRO A N 1
ATOM 761 C CA . PRO A 1 97 ? 1.159 -8.859 -16.609 1 97.31 97 PRO A CA 1
ATOM 762 C C . PRO A 1 97 ? 1.322 -10.203 -15.906 1 97.31 97 PRO A C 1
ATOM 764 O O . PRO A 1 97 ? 2.125 -10.32 -14.977 1 97.31 97 PRO A O 1
ATOM 767 N N . THR A 1 98 ? 0.603 -11.227 -16.344 1 97.38 98 THR A N 1
ATOM 768 C CA . THR A 1 98 ? 0.642 -12.531 -15.695 1 97.38 98 THR A CA 1
ATOM 769 C C . THR A 1 98 ? 2.037 -13.141 -15.797 1 97.38 98 THR A C 1
ATOM 771 O O . THR A 1 98 ? 2.588 -13.602 -14.789 1 97.38 98 THR A O 1
ATOM 774 N N . ALA A 1 99 ? 2.604 -13.141 -16.953 1 98.44 99 ALA A N 1
ATOM 775 C CA . ALA A 1 99 ? 3.941 -13.695 -17.156 1 98.44 99 ALA A CA 1
ATOM 776 C C . ALA A 1 99 ? 4.988 -12.883 -16.391 1 98.44 99 ALA A C 1
ATOM 778 O O . ALA A 1 99 ? 5.914 -13.453 -15.805 1 98.44 99 ALA A O 1
ATOM 779 N N . TRP A 1 100 ? 4.836 -11.586 -16.406 1 98.56 100 TRP A N 1
ATOM 780 C CA . TRP A 1 100 ? 5.777 -10.727 -15.711 1 98.56 100 TRP A CA 1
ATOM 781 C C . TRP A 1 100 ? 5.762 -10.992 -14.203 1 98.56 100 TRP A C 1
ATOM 783 O O . TRP A 1 100 ? 6.816 -11.094 -13.578 1 98.56 100 TRP A O 1
ATOM 793 N N . GLU A 1 101 ? 4.605 -11.164 -13.609 1 98.31 101 GLU A N 1
ATOM 794 C CA . GLU A 1 101 ? 4.469 -11.398 -12.172 1 98.31 101 GLU A CA 1
ATOM 795 C C . GLU A 1 101 ? 4.98 -12.781 -11.789 1 98.31 101 GLU A C 1
ATOM 797 O O . GLU A 1 101 ? 5.488 -12.977 -10.68 1 98.31 101 GLU A O 1
ATOM 802 N N . ALA A 1 102 ? 4.816 -13.734 -12.688 1 98.19 102 ALA A N 1
ATOM 803 C CA . ALA A 1 102 ? 5.359 -15.062 -12.43 1 98.19 102 ALA A CA 1
ATOM 804 C C . ALA A 1 102 ? 6.875 -15.008 -12.266 1 98.19 102 ALA A C 1
ATOM 806 O O . ALA A 1 102 ? 7.445 -15.766 -11.477 1 98.19 102 ALA A O 1
ATOM 807 N N . GLU A 1 103 ? 7.484 -14.141 -12.969 1 98.12 103 GLU A N 1
ATOM 808 C CA . GLU A 1 103 ? 8.945 -14.047 -12.977 1 98.12 103 GLU A CA 1
ATOM 809 C C . GLU A 1 103 ? 9.438 -13.148 -11.852 1 98.12 103 GLU A C 1
ATOM 811 O O . GLU A 1 103 ? 10.461 -13.43 -11.219 1 98.12 103 GLU A O 1
ATOM 816 N N . HIS A 1 104 ? 8.789 -12.078 -11.508 1 98.06 104 HIS A N 1
ATOM 817 C CA . HIS A 1 104 ? 9.344 -11.023 -10.664 1 98.06 104 HIS A CA 1
ATOM 818 C C . HIS A 1 104 ? 8.578 -10.914 -9.344 1 98.06 104 HIS A C 1
ATOM 820 O O . HIS A 1 104 ? 9.023 -10.234 -8.422 1 98.06 104 HIS A O 1
ATOM 826 N N . GLY A 1 105 ? 7.418 -11.594 -9.227 1 97 105 GLY A N 1
ATOM 827 C CA . GLY A 1 105 ? 6.52 -11.43 -8.094 1 97 105 GLY A CA 1
ATOM 828 C C . GLY A 1 105 ? 5.305 -10.586 -8.406 1 97 105 GLY A C 1
ATOM 829 O O . GLY A 1 105 ? 5.301 -9.836 -9.391 1 97 105 GLY A O 1
ATOM 830 N N . SER A 1 106 ? 4.309 -10.773 -7.551 1 97.88 106 SER A N 1
ATOM 831 C CA . SER A 1 106 ? 3.078 -10.023 -7.789 1 97.88 106 SER A CA 1
ATOM 832 C C . SER A 1 106 ? 3.301 -8.523 -7.621 1 97.88 106 SER A C 1
ATOM 834 O O . SER A 1 106 ? 4.027 -8.094 -6.723 1 97.88 106 SER A O 1
ATOM 836 N N . GLN A 1 107 ? 2.564 -7.691 -8.438 1 98.19 107 GLN A N 1
ATOM 837 C CA . GLN A 1 107 ? 2.65 -6.238 -8.344 1 98.19 107 GLN A CA 1
ATOM 838 C C . GLN A 1 107 ? 2.33 -5.758 -6.926 1 98.19 107 GLN A C 1
ATOM 840 O O . GLN A 1 107 ? 3.004 -4.875 -6.398 1 98.19 107 GLN A O 1
ATOM 845 N N . THR A 1 108 ? 1.373 -6.383 -6.293 1 98.38 108 THR A N 1
ATOM 846 C CA . THR A 1 108 ? 0.912 -5.895 -4.996 1 98.38 108 THR A CA 1
ATOM 847 C C . THR A 1 108 ? 1.881 -6.301 -3.889 1 98.38 108 THR A C 1
ATOM 849 O O . THR A 1 108 ? 2.033 -5.582 -2.898 1 98.38 108 THR A O 1
ATOM 852 N N . ASP A 1 109 ? 2.602 -7.406 -4.031 1 98.06 109 ASP A N 1
ATOM 853 C CA . ASP A 1 109 ? 3.682 -7.727 -3.102 1 98.06 109 ASP A CA 1
ATOM 854 C C . ASP A 1 109 ? 4.816 -6.711 -3.209 1 98.06 109 ASP A C 1
ATOM 856 O O . ASP A 1 109 ? 5.301 -6.203 -2.195 1 98.06 109 ASP A O 1
ATOM 860 N N . LEU A 1 110 ? 5.176 -6.48 -4.43 1 98.44 110 LEU A N 1
ATOM 861 C CA . LEU A 1 110 ? 6.254 -5.527 -4.676 1 98.44 110 LEU A CA 1
ATOM 862 C C . LEU A 1 110 ? 5.875 -4.141 -4.164 1 98.44 110 LEU A C 1
ATOM 864 O O . LEU A 1 110 ? 6.715 -3.438 -3.594 1 98.44 110 LEU A O 1
ATOM 868 N N . PHE A 1 111 ? 4.602 -3.766 -4.371 1 98.19 111 PHE A N 1
ATOM 869 C CA . PHE A 1 111 ? 4.109 -2.484 -3.877 1 98.19 111 PHE A CA 1
ATOM 870 C C . PHE A 1 111 ? 4.207 -2.418 -2.357 1 98.19 111 PHE A C 1
ATOM 872 O O . PHE A 1 111 ? 4.723 -1.445 -1.805 1 98.19 111 PHE A O 1
ATOM 879 N N . ALA A 1 112 ? 3.709 -3.418 -1.648 1 97.69 112 ALA A N 1
ATOM 880 C CA . ALA A 1 112 ? 3.746 -3.416 -0.188 1 97.69 112 ALA A CA 1
ATOM 881 C C . ALA A 1 112 ? 5.176 -3.273 0.324 1 97.69 112 ALA A C 1
ATOM 883 O O . ALA A 1 112 ? 5.438 -2.496 1.246 1 97.69 112 ALA A O 1
ATOM 884 N N . GLN A 1 113 ? 6.113 -3.957 -0.266 1 96.88 113 GLN A N 1
ATOM 885 C CA . GLN A 1 113 ? 7.516 -3.914 0.146 1 96.88 113 GLN A CA 1
ATOM 886 C C . GLN A 1 113 ? 8.133 -2.547 -0.14 1 96.88 113 GLN A C 1
ATOM 888 O O . GLN A 1 113 ? 8.805 -1.974 0.717 1 96.88 113 GLN A O 1
ATOM 893 N N . PHE A 1 114 ? 7.867 -2.096 -1.362 1 97.31 114 PHE A N 1
ATOM 894 C CA . PHE A 1 114 ? 8.422 -0.806 -1.755 1 97.31 114 PHE A CA 1
ATOM 895 C C . PHE A 1 114 ? 7.852 0.313 -0.891 1 97.31 114 PHE A C 1
ATOM 897 O O . PHE A 1 114 ? 8.578 1.23 -0.497 1 97.31 114 PHE A O 1
ATOM 904 N N . PHE A 1 115 ? 6.508 0.218 -0.664 1 96.19 115 PHE A N 1
ATOM 905 C CA . PHE A 1 115 ? 5.852 1.225 0.16 1 96.19 115 PHE A CA 1
ATOM 906 C C . PHE A 1 115 ? 6.414 1.218 1.576 1 96.19 115 PHE A C 1
ATOM 908 O O . PHE A 1 115 ? 6.715 2.275 2.135 1 96.19 115 PHE A O 1
ATOM 915 N N . ASN A 1 116 ? 6.605 0.087 2.186 1 94.81 116 ASN A N 1
ATOM 916 C CA . ASN A 1 116 ? 7.211 -0.042 3.506 1 94.81 116 ASN A CA 1
ATOM 917 C C . ASN A 1 116 ? 8.609 0.577 3.545 1 94.81 116 ASN A C 1
ATOM 919 O O . ASN A 1 116 ? 8.93 1.325 4.469 1 94.81 116 ASN A O 1
ATOM 923 N N . TYR A 1 117 ? 9.43 0.23 2.551 1 95 117 TYR A N 1
ATOM 924 C CA . TYR A 1 117 ? 10.766 0.793 2.414 1 95 117 TYR A CA 1
ATOM 925 C C . TYR A 1 117 ? 10.711 2.316 2.359 1 95 117 TYR A C 1
ATOM 927 O O . TYR A 1 117 ? 11.461 2.994 3.064 1 95 117 TYR A O 1
ATOM 935 N N . SER A 1 118 ? 9.828 2.822 1.536 1 95.38 118 SER A N 1
ATOM 936 C CA . SER A 1 118 ? 9.742 4.262 1.309 1 95.38 118 SER A CA 1
ATOM 937 C C . SER A 1 118 ? 9.352 5 2.584 1 95.38 118 SER A C 1
ATOM 939 O O . SER A 1 118 ? 9.875 6.074 2.873 1 95.38 118 SER A O 1
ATOM 941 N N . VAL A 1 119 ? 8.367 4.414 3.303 1 93.19 119 VAL A N 1
ATOM 942 C CA . VAL A 1 119 ? 7.953 5 4.574 1 93.19 119 VAL A CA 1
ATOM 943 C C . VAL A 1 119 ? 9.125 4.992 5.551 1 93.19 119 VAL A C 1
ATOM 945 O O . VAL A 1 119 ? 9.391 5.996 6.215 1 93.19 119 VAL A O 1
ATOM 948 N N . GLY A 1 120 ? 9.852 3.943 5.57 1 92.62 120 GLY A N 1
ATOM 949 C CA . GLY A 1 120 ? 11 3.836 6.453 1 92.62 120 GLY A CA 1
ATOM 950 C C . GLY A 1 120 ? 12.117 4.801 6.102 1 92.62 120 GLY A C 1
ATOM 951 O O . GLY A 1 120 ? 12.867 5.234 6.973 1 92.62 120 GLY A O 1
ATOM 952 N N . MET A 1 121 ? 12.242 5.121 4.805 1 94 121 MET A N 1
ATOM 953 C CA . MET A 1 121 ? 13.266 6.047 4.312 1 94 121 MET A CA 1
ATOM 954 C C . MET A 1 121 ? 12.875 7.492 4.613 1 94 121 MET A C 1
ATOM 956 O O . MET A 1 121 ? 13.703 8.398 4.496 1 94 121 MET A O 1
ATOM 960 N N . GLY A 1 122 ? 11.633 7.668 4.945 1 91.12 122 GLY A N 1
ATOM 961 C CA . GLY A 1 122 ? 11.156 9.023 5.184 1 91.12 122 GLY A CA 1
ATOM 962 C C . GLY A 1 122 ? 10.711 9.734 3.918 1 91.12 122 GLY A C 1
ATOM 963 O O . GLY A 1 122 ? 10.594 10.961 3.896 1 91.12 122 GLY A O 1
ATOM 964 N N . ALA A 1 123 ? 10.539 8.953 2.818 1 90.44 123 ALA A N 1
ATOM 965 C CA . ALA A 1 123 ? 10.039 9.547 1.583 1 90.44 123 ALA A CA 1
ATOM 966 C C . ALA A 1 123 ? 8.602 10.023 1.75 1 90.44 123 ALA A C 1
ATOM 968 O O . ALA A 1 123 ? 8.133 10.898 1.008 1 90.44 123 ALA A O 1
ATOM 969 N N . ILE A 1 124 ? 7.957 9.281 2.607 1 80.06 124 ILE A N 1
ATOM 970 C CA . ILE A 1 124 ? 6.625 9.672 3.051 1 80.06 124 ILE A CA 1
ATOM 971 C C . ILE A 1 124 ? 6.652 10.008 4.539 1 80.06 124 ILE A C 1
ATOM 973 O O . ILE A 1 124 ? 7.211 9.258 5.34 1 80.06 124 ILE A O 1
ATOM 977 N N . ALA A 1 125 ? 6.473 11.32 4.938 1 64.81 125 ALA A N 1
ATOM 978 C CA . ALA A 1 125 ? 6.551 11.719 6.34 1 64.81 125 ALA A CA 1
ATOM 979 C C . ALA A 1 125 ? 5.336 12.555 6.742 1 64.81 125 ALA A C 1
ATOM 981 O O . ALA A 1 125 ? 4.77 13.273 5.914 1 64.81 125 ALA A O 1
ATOM 982 N N . MET B 1 1 ? -26.219 48.75 -5.559 1 27.59 1 MET B N 1
ATOM 983 C CA . MET B 1 1 ? -26.406 47.312 -5.738 1 27.59 1 MET B CA 1
ATOM 984 C C . MET B 1 1 ? -25.078 46.594 -5.543 1 27.59 1 MET B C 1
ATOM 986 O O . MET B 1 1 ? -24.141 46.75 -6.316 1 27.59 1 MET B O 1
ATOM 990 N N . ASP B 1 2 ? -24.609 46.312 -4.238 1 32.06 2 ASP B N 1
ATOM 991 C CA . ASP B 1 2 ? -23.344 45.812 -3.697 1 32.06 2 ASP B CA 1
ATOM 992 C C . ASP B 1 2 ? -23.016 44.438 -4.266 1 32.06 2 ASP B C 1
ATOM 994 O O . ASP B 1 2 ? -23.875 43.562 -4.293 1 32.06 2 ASP B O 1
ATOM 998 N N . CYS B 1 3 ? -22.141 44.312 -5.281 1 36.06 3 CYS B N 1
ATOM 999 C CA . CYS B 1 3 ? -21.594 43.188 -6.016 1 36.06 3 CYS B CA 1
ATOM 1000 C C . CYS B 1 3 ? -21.125 42.094 -5.062 1 36.06 3 CYS B C 1
ATOM 1002 O O . CYS B 1 3 ? -20.062 42.219 -4.438 1 36.06 3 CYS B O 1
ATOM 1004 N N . MET B 1 4 ? -22.016 41.344 -4.238 1 32.94 4 MET B N 1
ATOM 1005 C CA . MET B 1 4 ? -21.688 40.281 -3.309 1 32.94 4 MET B CA 1
ATOM 1006 C C . MET B 1 4 ? -20.953 39.125 -4.02 1 32.94 4 MET B C 1
ATOM 1008 O O . MET B 1 4 ? -21.422 38.656 -5.051 1 32.94 4 MET B O 1
ATOM 1012 N N . PRO B 1 5 ? -19.578 39.094 -3.904 1 35.25 5 PRO B N 1
ATOM 1013 C CA . PRO B 1 5 ? -18.781 38.062 -4.582 1 35.25 5 PRO B CA 1
ATOM 1014 C C . PRO B 1 5 ? -19.391 36.656 -4.453 1 35.25 5 PRO B C 1
ATOM 1016 O O . PRO B 1 5 ? -20.109 36.375 -3.484 1 35.25 5 PRO B O 1
ATOM 1019 N N . SER B 1 6 ? -19.766 35.969 -5.562 1 33.38 6 SER B N 1
ATOM 1020 C CA . SER B 1 6 ? -20.484 34.719 -5.746 1 33.38 6 SER B CA 1
ATOM 1021 C C . SER B 1 6 ? -19.812 33.594 -4.969 1 33.38 6 SER B C 1
ATOM 1023 O O . SER B 1 6 ? -18.594 33.594 -4.781 1 33.38 6 SER B O 1
ATOM 1025 N N . VAL B 1 7 ? -20.531 32.75 -4.102 1 37.44 7 VAL B N 1
ATOM 1026 C CA . VAL B 1 7 ? -20.453 31.578 -3.219 1 37.44 7 VAL B CA 1
ATOM 1027 C C . VAL B 1 7 ? -19.625 30.484 -3.883 1 37.44 7 VAL B C 1
ATOM 1029 O O . VAL B 1 7 ? -19.266 29.5 -3.24 1 37.44 7 VAL B O 1
ATOM 1032 N N . ASN B 1 8 ? -19.516 30.391 -5.184 1 34.5 8 ASN B N 1
ATOM 1033 C CA . ASN B 1 8 ? -18.953 29.234 -5.883 1 34.5 8 ASN B CA 1
ATOM 1034 C C . ASN B 1 8 ? -17.484 29.062 -5.559 1 34.5 8 ASN B C 1
ATOM 1036 O O . ASN B 1 8 ? -16.828 28.156 -6.094 1 34.5 8 ASN B O 1
ATOM 1040 N N . GLU B 1 9 ? -16.688 30.094 -5.316 1 32.53 9 GLU B N 1
ATOM 1041 C CA . GLU B 1 9 ? -15.25 29.969 -5.129 1 32.53 9 GLU B CA 1
ATOM 1042 C C . GLU B 1 9 ? -14.914 29.062 -3.957 1 32.53 9 GLU B C 1
ATOM 1044 O O . GLU B 1 9 ? -13.742 28.875 -3.623 1 32.53 9 GLU B O 1
ATOM 1049 N N . ILE B 1 10 ? -15.758 29 -2.951 1 32.25 10 ILE B N 1
ATOM 1050 C CA . ILE B 1 10 ? -15.312 28.406 -1.696 1 32.25 10 ILE B CA 1
ATOM 1051 C C . ILE B 1 10 ? -14.922 26.953 -1.93 1 32.25 10 ILE B C 1
ATOM 1053 O O . ILE B 1 10 ? -14.148 26.375 -1.155 1 32.25 10 ILE B O 1
ATOM 1057 N N . ILE B 1 11 ? -15.75 26.234 -2.758 1 33.53 11 ILE B N 1
ATOM 1058 C CA . ILE B 1 11 ? -15.703 24.781 -2.584 1 33.53 11 ILE B CA 1
ATOM 1059 C C . ILE B 1 11 ? -14.383 24.25 -3.121 1 33.53 11 ILE B C 1
ATOM 1061 O O . ILE B 1 11 ? -14.328 23.141 -3.676 1 33.53 11 ILE B O 1
ATOM 1065 N N . ALA B 1 12 ? -13.648 25 -3.934 1 32.84 12 ALA B N 1
ATOM 1066 C CA . ALA B 1 12 ? -12.492 24.234 -4.418 1 32.84 12 ALA B CA 1
ATOM 1067 C C . ALA B 1 12 ? -11.633 23.75 -3.258 1 32.84 12 ALA B C 1
ATOM 1069 O O . ALA B 1 12 ? -10.758 24.484 -2.777 1 32.84 12 ALA B O 1
ATOM 1070 N N . LYS B 1 13 ? -12.219 23.219 -2.184 1 36 13 LYS B N 1
ATOM 1071 C CA . LYS B 1 13 ? -11.383 22.641 -1.133 1 36 13 LYS B CA 1
ATOM 1072 C C . LYS B 1 13 ? -10.227 21.844 -1.725 1 36 13 LYS B C 1
ATOM 1074 O O . LYS B 1 13 ? -10.422 21.062 -2.65 1 36 13 LYS B O 1
ATOM 1079 N N . GLN B 1 14 ? -8.977 22.422 -1.814 1 37 14 GLN B N 1
ATOM 1080 C CA . GLN B 1 14 ? -7.656 21.844 -2.059 1 37 14 GLN B CA 1
ATOM 1081 C C . GLN B 1 14 ? -7.598 20.391 -1.596 1 37 14 GLN B C 1
ATOM 1083 O O . GLN B 1 14 ? -7.98 20.078 -0.466 1 37 14 GLN B O 1
ATOM 1088 N N . ALA B 1 15 ? -7.832 19.547 -2.488 1 39.56 15 ALA B N 1
ATOM 1089 C CA . ALA B 1 15 ? -7.52 18.156 -2.135 1 39.56 15 ALA B CA 1
ATOM 1090 C C . ALA B 1 15 ? -6.352 18.094 -1.151 1 39.56 15 ALA B C 1
ATOM 1092 O O . ALA B 1 15 ? -5.246 18.547 -1.461 1 39.56 15 ALA B O 1
ATOM 1093 N N . VAL B 1 16 ? -6.652 18.516 0.134 1 42.94 16 VAL B N 1
ATOM 1094 C CA . VAL B 1 16 ? -5.711 18.453 1.246 1 42.94 16 VAL B CA 1
ATOM 1095 C C . VAL B 1 16 ? -4.668 17.359 0.984 1 42.94 16 VAL B C 1
ATOM 1097 O O . VAL B 1 16 ? -5.016 16.25 0.609 1 42.94 16 VAL B O 1
ATOM 1100 N N . LYS B 1 17 ? -3.562 17.828 0.549 1 47.22 17 LYS B N 1
ATOM 1101 C CA . LYS B 1 17 ? -2.348 17.031 0.375 1 47.22 17 LYS B CA 1
ATOM 1102 C C . LYS B 1 17 ? -2.113 16.125 1.573 1 47.22 17 LYS B C 1
ATOM 1104 O O . LYS B 1 17 ? -2.01 16.594 2.709 1 47.22 17 LYS B O 1
ATOM 1109 N N . CYS B 1 18 ? -2.713 14.93 1.505 1 51.62 18 CYS B N 1
ATOM 1110 C CA . CYS B 1 18 ? -2.738 13.93 2.566 1 51.62 18 CYS B CA 1
ATOM 1111 C C . CYS B 1 18 ? -1.329 13.617 3.055 1 51.62 18 CYS B C 1
ATOM 1113 O O . CYS B 1 18 ? -1.097 13.492 4.258 1 51.62 18 CYS B O 1
ATOM 1115 N N . PHE B 1 19 ? -0.343 13.273 2.176 1 61.44 19 PHE B N 1
ATOM 1116 C CA . PHE B 1 19 ? 1.003 12.875 2.572 1 61.44 19 PHE B CA 1
ATOM 1117 C C . PHE B 1 19 ? 2.002 13.992 2.295 1 61.44 19 PHE B C 1
ATOM 1119 O O . PHE B 1 19 ? 1.884 14.703 1.297 1 61.44 19 PHE B O 1
ATOM 1126 N N . THR B 1 20 ? 2.729 14.344 3.467 1 78.75 20 THR B N 1
ATOM 1127 C CA . THR B 1 20 ? 3.92 15.102 3.102 1 78.75 20 THR B CA 1
ATOM 1128 C C . THR B 1 20 ? 4.98 14.188 2.494 1 78.75 20 THR B C 1
ATOM 1130 O O . THR B 1 20 ? 5.406 13.219 3.125 1 78.75 20 THR B O 1
ATOM 1133 N N . VAL B 1 21 ? 5.215 14.367 1.264 1 85.31 21 VAL B N 1
ATOM 1134 C CA . VAL B 1 21 ? 6.176 13.531 0.543 1 85.31 21 VAL B CA 1
ATOM 1135 C C . VAL B 1 21 ? 7.477 14.305 0.334 1 85.31 21 VAL B C 1
ATOM 1137 O O . VAL B 1 21 ? 7.449 15.492 -0.024 1 85.31 21 VAL B O 1
ATOM 1140 N N . ASP B 1 22 ? 8.586 13.719 0.713 1 87.94 22 ASP B N 1
ATOM 1141 C CA . ASP B 1 22 ? 9.922 14.211 0.377 1 87.94 22 ASP B CA 1
ATOM 1142 C C . ASP B 1 22 ? 10.57 13.344 -0.703 1 87.94 22 ASP B C 1
ATOM 1144 O O . ASP B 1 22 ? 10.961 12.203 -0.442 1 87.94 22 ASP B O 1
ATOM 1148 N N . PRO B 1 23 ? 10.664 13.867 -1.88 1 90.81 23 PRO B N 1
ATOM 1149 C CA . PRO B 1 23 ? 11.25 13.055 -2.953 1 90.81 23 PRO B CA 1
ATOM 1150 C C . PRO B 1 23 ? 12.742 12.82 -2.768 1 90.81 23 PRO B C 1
ATOM 1152 O O . PRO B 1 23 ? 13.328 11.992 -3.469 1 90.81 23 PRO B O 1
ATOM 1155 N N . GLU B 1 24 ? 13.367 13.562 -1.863 1 91.88 24 GLU B N 1
ATOM 1156 C CA . GLU B 1 24 ? 14.781 13.406 -1.546 1 91.88 24 GLU B CA 1
ATOM 1157 C C . GLU B 1 24 ? 15.008 13.383 -0.037 1 91.88 24 GLU B C 1
ATOM 1159 O O . GLU B 1 24 ? 15.672 14.266 0.515 1 91.88 24 GLU B O 1
ATOM 1164 N N . PRO B 1 25 ? 14.539 12.289 0.606 1 92.06 25 PRO B N 1
ATOM 1165 C CA . PRO B 1 25 ? 14.711 12.227 2.059 1 92.06 25 PRO B CA 1
ATOM 1166 C C . PRO B 1 25 ? 16.188 12.141 2.471 1 92.06 25 PRO B C 1
ATOM 1168 O O . PRO B 1 25 ? 17 11.602 1.725 1 92.06 25 PRO B O 1
ATOM 1171 N N . PRO B 1 26 ? 16.531 12.742 3.607 1 89.19 26 PRO B N 1
ATOM 1172 C CA . PRO B 1 26 ? 17.922 12.758 4.07 1 89.19 26 PRO B CA 1
ATOM 1173 C C . PRO B 1 26 ? 18.562 11.367 4.059 1 89.19 26 PRO B C 1
ATOM 1175 O O . PRO B 1 26 ? 19.734 11.227 3.693 1 89.19 26 PRO B O 1
ATOM 1178 N N . LYS B 1 27 ? 17.844 10.375 4.391 1 91.06 27 LYS B N 1
ATOM 1179 C CA . LYS B 1 27 ? 18.375 9.016 4.461 1 91.06 27 LYS B CA 1
ATOM 1180 C C . LYS B 1 27 ? 18.781 8.523 3.076 1 91.06 27 LYS B C 1
ATOM 1182 O O . LYS B 1 27 ? 19.562 7.574 2.959 1 91.06 27 LYS B O 1
ATOM 1187 N N . ALA B 1 28 ? 18.203 9.117 2.084 1 89.94 28 ALA B N 1
ATOM 1188 C CA . ALA B 1 28 ? 18.531 8.703 0.72 1 89.94 28 ALA B CA 1
ATOM 1189 C C . ALA B 1 28 ? 19.984 9.031 0.375 1 89.94 28 ALA B C 1
ATOM 1191 O O . ALA B 1 28 ? 20.531 8.469 -0.574 1 89.94 28 ALA B O 1
ATOM 1192 N N . PHE B 1 29 ? 20.672 9.875 1.148 1 91.56 29 PHE B N 1
ATOM 1193 C CA . PHE B 1 29 ? 22.031 10.305 0.877 1 91.56 29 PHE B CA 1
ATOM 1194 C C . PHE B 1 29 ? 23.016 9.578 1.787 1 91.56 29 PHE B C 1
ATOM 1196 O O . PHE B 1 29 ? 24.234 9.82 1.719 1 91.56 29 PHE B O 1
ATOM 1203 N N . MET B 1 30 ? 22.453 8.656 2.555 1 90.62 30 MET B N 1
ATOM 1204 C CA . MET B 1 30 ? 23.297 7.871 3.453 1 90.62 30 MET B CA 1
ATOM 1205 C C . MET B 1 30 ? 23.703 6.555 2.807 1 90.62 30 MET B C 1
ATOM 1207 O O . MET B 1 30 ? 22.922 5.949 2.072 1 90.62 30 MET B O 1
ATOM 1211 N N . LEU B 1 31 ? 25 6.172 3.148 1 87.75 31 LEU B N 1
ATOM 1212 C CA . LEU B 1 31 ? 25.547 4.949 2.566 1 87.75 31 LEU B CA 1
ATOM 1213 C C . LEU B 1 31 ? 24.766 3.727 3.055 1 87.75 31 LEU B C 1
ATOM 1215 O O . LEU B 1 31 ? 24.344 2.893 2.25 1 87.75 31 LEU B O 1
ATOM 1219 N N . ARG B 1 32 ? 24.531 3.645 4.312 1 91 32 ARG B N 1
ATOM 1220 C CA . ARG B 1 32 ? 23.781 2.541 4.91 1 91 32 ARG B CA 1
ATOM 1221 C C . ARG B 1 32 ? 22.641 3.061 5.785 1 91 32 ARG B C 1
ATOM 1223 O O . ARG B 1 32 ? 22.719 2.994 7.012 1 91 32 ARG B O 1
ATOM 1230 N N . PRO B 1 33 ? 21.547 3.467 5.07 1 90 33 PRO B N 1
ATOM 1231 C CA . PRO B 1 33 ? 20.469 4.043 5.867 1 90 33 PRO B CA 1
ATOM 1232 C C . PRO B 1 33 ? 19.75 3.006 6.738 1 90 33 PRO B C 1
ATOM 1234 O O . PRO B 1 33 ? 19.562 1.863 6.312 1 90 33 PRO B O 1
ATOM 1237 N N . LYS B 1 34 ? 19.469 3.41 7.969 1 86.69 34 LYS B N 1
ATOM 1238 C CA . LYS B 1 34 ? 18.625 2.582 8.828 1 86.69 34 LYS B CA 1
ATOM 1239 C C . LYS B 1 34 ? 17.156 2.9 8.625 1 86.69 34 LYS B C 1
ATOM 1241 O O . LYS B 1 34 ? 16.734 4.043 8.805 1 86.69 34 LYS B O 1
ATOM 1246 N N . LEU B 1 35 ? 16.422 1.979 8.25 1 88.81 35 LEU B N 1
ATOM 1247 C CA . LEU B 1 35 ? 14.984 2.193 8.055 1 88.81 35 LEU B CA 1
ATOM 1248 C C . LEU B 1 35 ? 14.266 2.297 9.398 1 88.81 35 LEU B C 1
ATOM 1250 O O . LEU B 1 35 ? 14.547 1.529 10.32 1 88.81 35 LEU B O 1
ATOM 1254 N N . THR B 1 36 ? 13.414 3.32 9.508 1 86.75 36 THR B N 1
ATOM 1255 C CA . THR B 1 36 ? 12.617 3.506 10.711 1 86.75 36 THR B CA 1
ATOM 1256 C C . THR B 1 36 ? 11.234 2.883 10.539 1 86.75 36 THR B C 1
ATOM 1258 O O . THR B 1 36 ? 10.562 3.104 9.523 1 86.75 36 THR B O 1
ATOM 1261 N N . ARG B 1 37 ? 10.883 2.115 11.5 1 87.88 37 ARG B N 1
ATOM 1262 C CA . ARG B 1 37 ? 9.508 1.616 11.477 1 87.88 37 ARG B CA 1
ATOM 1263 C C . ARG B 1 37 ? 8.523 2.699 11.906 1 87.88 37 ARG B C 1
ATOM 1265 O O . ARG B 1 37 ? 8.531 3.131 13.055 1 87.88 37 ARG B O 1
ATOM 1272 N N . VAL B 1 38 ? 7.633 3.055 11.086 1 90.44 38 VAL B N 1
ATOM 1273 C CA . VAL B 1 38 ? 6.707 4.152 11.352 1 90.44 38 VAL B CA 1
ATOM 1274 C C . VAL B 1 38 ? 5.426 3.605 11.977 1 90.44 38 VAL B C 1
ATOM 1276 O O . VAL B 1 38 ? 4.859 2.625 11.492 1 90.44 38 VAL B O 1
ATOM 1279 N N . GLU B 1 39 ? 5.055 4.227 13.07 1 91.88 39 GLU B N 1
ATOM 1280 C CA . GLU B 1 39 ? 3.803 3.932 13.758 1 91.88 39 GLU B CA 1
ATOM 1281 C C . GLU B 1 39 ? 2.842 5.117 13.688 1 91.88 39 GLU B C 1
ATOM 1283 O O . GLU B 1 39 ? 3.26 6.27 13.789 1 91.88 39 GLU B O 1
ATOM 1288 N N . ASP B 1 40 ? 1.623 4.824 13.422 1 91.94 40 ASP B N 1
ATOM 1289 C CA . ASP B 1 40 ? 0.595 5.859 13.352 1 91.94 40 ASP B CA 1
ATOM 1290 C C . ASP B 1 40 ? -0.722 5.367 13.945 1 91.94 40 ASP B C 1
ATOM 1292 O O . ASP B 1 40 ? -1.5 4.691 13.273 1 91.94 40 ASP B O 1
ATOM 1296 N N . SER B 1 41 ? -1.058 5.801 15.141 1 93.5 41 SER B N 1
ATOM 1297 C CA . SER B 1 41 ? -2.242 5.324 15.852 1 93.5 41 SER B CA 1
ATOM 1298 C C . SER B 1 41 ? -3.518 5.879 15.227 1 93.5 41 SER B C 1
ATOM 1300 O O . SER B 1 41 ? -4.582 5.266 15.328 1 93.5 41 SER B O 1
ATOM 1302 N N . LYS B 1 42 ? -3.461 7.039 14.609 1 92.56 42 LYS B N 1
ATOM 1303 C CA . LYS B 1 42 ? -4.637 7.57 13.922 1 92.56 42 LYS B CA 1
ATOM 1304 C C . LYS B 1 42 ? -5.031 6.68 12.742 1 92.56 42 LYS B C 1
ATOM 1306 O O . LYS B 1 42 ? -6.219 6.473 12.492 1 92.56 42 LYS B O 1
ATOM 1311 N N . TRP B 1 43 ? -4.004 6.184 12.078 1 94.75 43 TRP B N 1
ATOM 1312 C CA . TRP B 1 43 ? -4.27 5.273 10.969 1 94.75 43 TRP B CA 1
ATOM 1313 C C . TRP B 1 43 ? -4.902 3.979 11.461 1 94.75 43 TRP B C 1
ATOM 1315 O O . TRP B 1 43 ? -5.922 3.533 10.93 1 94.75 43 TRP B O 1
ATOM 1325 N N . THR B 1 44 ? -4.328 3.377 12.5 1 96.25 44 THR B N 1
ATOM 1326 C CA . THR B 1 44 ? -4.855 2.1 12.969 1 96.25 44 THR B CA 1
ATOM 1327 C C . THR B 1 44 ? -6.262 2.27 13.539 1 96.25 44 THR B C 1
ATOM 1329 O O . THR B 1 44 ? -7.086 1.357 13.453 1 96.25 44 THR B O 1
ATOM 1332 N N . ARG B 1 45 ? -6.543 3.449 14.031 1 96.31 45 ARG B N 1
ATOM 1333 C CA . ARG B 1 45 ? -7.906 3.736 14.461 1 96.31 45 ARG B CA 1
ATOM 1334 C C . ARG B 1 45 ? -8.859 3.773 13.273 1 96.31 45 ARG B C 1
ATOM 1336 O O . ARG B 1 45 ? -9.953 3.205 13.336 1 96.31 45 ARG B O 1
ATOM 1343 N N . TRP B 1 46 ? -8.477 4.449 12.219 1 96.5 46 TRP B N 1
ATOM 1344 C CA . TRP B 1 46 ? -9.266 4.434 10.984 1 96.5 46 TRP B CA 1
ATOM 1345 C C . TRP B 1 46 ? -9.5 3.002 10.508 1 96.5 46 TRP B C 1
ATOM 1347 O O . TRP B 1 46 ? -10.633 2.625 10.188 1 96.5 46 TRP B O 1
ATOM 1357 N N . VAL B 1 47 ? -8.438 2.213 10.523 1 98 47 VAL B N 1
ATOM 1358 C CA . VAL B 1 47 ? -8.484 0.85 10.008 1 98 47 VAL B CA 1
ATOM 1359 C C . VAL B 1 47 ? -9.484 0.026 10.82 1 98 47 VAL B C 1
ATOM 1361 O O . VAL B 1 47 ? -10.328 -0.672 10.258 1 98 47 VAL B O 1
ATOM 1364 N N . LYS B 1 48 ? -9.438 0.097 12.078 1 96.62 48 LYS B N 1
ATOM 1365 C CA . LYS B 1 48 ? -10.258 -0.749 12.938 1 96.62 48 LYS B CA 1
ATOM 1366 C C . LYS B 1 48 ? -11.734 -0.393 12.805 1 96.62 48 LYS B C 1
ATOM 1368 O O . LYS B 1 48 ? -12.602 -1.187 13.172 1 96.62 48 LYS B O 1
ATOM 1373 N N . ASN B 1 49 ? -12.016 0.82 12.305 1 96.69 49 ASN B N 1
ATOM 1374 C CA . ASN B 1 49 ? -13.398 1.277 12.203 1 96.69 49 ASN B CA 1
ATOM 1375 C C . ASN B 1 49 ? -13.977 0.994 10.82 1 96.69 49 ASN B C 1
ATOM 1377 O O . ASN B 1 49 ? -15.078 1.454 10.5 1 96.69 49 ASN B O 1
ATOM 1381 N N . GLN B 1 50 ? -13.305 0.263 10.055 1 97.88 50 GLN B N 1
ATOM 1382 C CA . GLN B 1 50 ? -13.758 -0.075 8.711 1 97.88 50 GLN B CA 1
ATOM 1383 C C . GLN B 1 50 ? -14.375 -1.473 8.672 1 97.88 50 GLN B C 1
ATOM 1385 O O . GLN B 1 50 ? -14.398 -2.172 9.688 1 97.88 50 GLN B O 1
ATOM 1390 N N . LYS B 1 51 ? -14.922 -1.886 7.531 1 98.25 51 LYS B N 1
ATOM 1391 C CA . LYS B 1 51 ? -15.461 -3.23 7.355 1 98.25 51 LYS B CA 1
ATOM 1392 C C . LYS B 1 51 ? -14.344 -4.266 7.277 1 98.25 51 LYS B C 1
ATOM 1394 O O . LYS B 1 51 ? -13.297 -4.016 6.668 1 98.25 51 LYS B O 1
ATOM 1399 N N . CYS B 1 52 ? -14.547 -5.371 7.867 1 98.81 52 CYS B N 1
ATOM 1400 C CA . CYS B 1 52 ? -13.625 -6.5 7.812 1 98.81 52 CYS B CA 1
ATOM 1401 C C . CYS B 1 52 ? -13.383 -6.941 6.371 1 98.81 52 CYS B C 1
ATOM 1403 O O . CYS B 1 52 ? -14.336 -7.207 5.633 1 98.81 52 CYS B O 1
ATOM 1405 N N . CYS B 1 53 ? -12.141 -7.098 5.992 1 98.38 53 CYS B N 1
ATOM 1406 C CA . CYS B 1 53 ? -11.789 -7.504 4.637 1 98.38 53 CYS B CA 1
ATOM 1407 C C . CYS B 1 53 ? -12.125 -8.969 4.402 1 98.38 53 CYS B C 1
ATOM 1409 O O . CYS B 1 53 ? -12.156 -9.43 3.258 1 98.38 53 CYS B O 1
ATOM 1411 N N . GLY B 1 54 ? -12.336 -9.664 5.41 1 98.31 54 GLY B N 1
ATOM 1412 C CA . GLY B 1 54 ? -12.68 -11.07 5.289 1 98.31 54 GLY B CA 1
ATOM 1413 C C . GLY B 1 54 ? -14.172 -11.312 5.141 1 98.31 54 GLY B C 1
ATOM 1414 O O . GLY B 1 54 ? -14.648 -11.648 4.055 1 98.31 54 GLY B O 1
ATOM 1415 N N . CYS B 1 55 ? -14.922 -11 6.133 1 98.25 55 CYS B N 1
ATOM 1416 C CA . CYS B 1 55 ? -16.328 -11.391 6.148 1 98.25 55 CYS B CA 1
ATOM 1417 C C . CYS B 1 55 ? -17.234 -10.203 5.871 1 98.25 55 CYS B C 1
ATOM 1419 O O . CYS B 1 55 ? -18.438 -10.367 5.656 1 98.25 55 CYS B O 1
ATOM 1421 N N . GLY B 1 56 ? -16.781 -8.984 5.984 1 97.88 56 GLY B N 1
ATOM 1422 C CA . GLY B 1 56 ? -17.578 -7.812 5.656 1 97.88 56 GLY B CA 1
ATOM 1423 C C . GLY B 1 56 ? -18.25 -7.191 6.867 1 97.88 56 GLY B C 1
ATOM 1424 O O . GLY B 1 56 ? -18.797 -6.094 6.777 1 97.88 56 GLY B O 1
ATOM 1425 N N . GLU B 1 57 ? -18.188 -7.848 7.977 1 97.94 57 GLU B N 1
ATOM 1426 C CA . GLU B 1 57 ? -18.719 -7.266 9.211 1 97.94 57 GLU B CA 1
ATOM 1427 C C . GLU B 1 57 ? -17.797 -6.18 9.742 1 97.94 57 GLU B C 1
ATOM 1429 O O . GLU B 1 57 ? -16.781 -5.844 9.117 1 97.94 57 GLU B O 1
ATOM 1434 N N . ARG B 1 58 ? -18.156 -5.566 10.883 1 97.38 58 ARG B N 1
ATOM 1435 C CA . ARG B 1 58 ? -17.312 -4.551 11.5 1 97.38 58 ARG B CA 1
ATOM 1436 C C . ARG B 1 58 ? -15.961 -5.137 11.898 1 97.38 58 ARG B C 1
ATOM 1438 O O . ARG B 1 58 ? -15.891 -6.23 12.461 1 97.38 58 ARG B O 1
ATOM 1445 N N . ALA B 1 59 ? -14.891 -4.43 11.594 1 98.56 59 ALA B N 1
ATOM 1446 C CA . ALA B 1 59 ? -13.555 -4.863 12 1 98.56 59 ALA B CA 1
ATOM 1447 C C . ALA B 1 59 ? -13.305 -4.562 13.477 1 98.56 59 ALA B C 1
ATOM 1449 O O . ALA B 1 59 ? -14.062 -3.818 14.102 1 98.56 59 ALA B O 1
ATOM 1450 N N . ASP B 1 60 ? -12.312 -5.238 14.039 1 97.75 60 ASP B N 1
ATOM 1451 C CA . ASP B 1 60 ? -11.859 -5.012 15.406 1 97.75 60 ASP B CA 1
ATOM 1452 C C . ASP B 1 60 ? -10.367 -4.699 15.438 1 97.75 60 ASP B C 1
ATOM 1454 O O . ASP B 1 60 ? -9.898 -3.98 16.328 1 97.75 60 ASP B O 1
ATOM 1458 N N . ASP B 1 61 ? -9.68 -5.289 14.469 1 98.06 61 ASP B N 1
ATOM 1459 C CA . ASP B 1 61 ? -8.227 -5.297 14.57 1 98.06 61 ASP B CA 1
ATOM 1460 C C . ASP B 1 61 ? -7.586 -4.734 13.305 1 98.06 61 ASP B C 1
ATOM 1462 O O . ASP B 1 61 ? -8 -5.07 12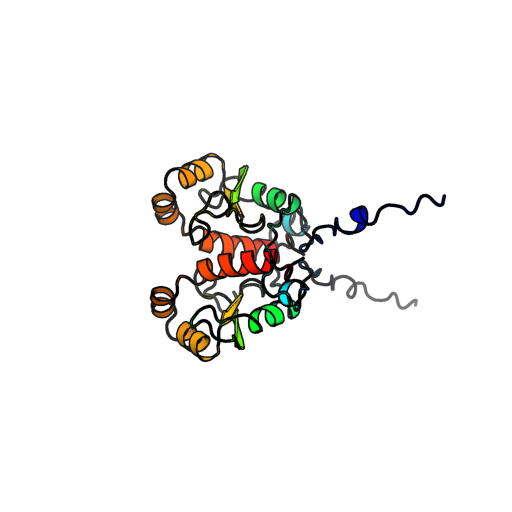.188 1 98.06 61 ASP B O 1
ATOM 1466 N N . PRO B 1 62 ? -6.691 -3.779 13.422 1 98.31 62 PRO B N 1
ATOM 1467 C CA . PRO B 1 62 ? -5.746 -3.527 12.336 1 98.31 62 PRO B CA 1
ATOM 1468 C C . PRO B 1 62 ? -4.711 -4.641 12.18 1 98.31 62 PRO B C 1
ATOM 1470 O O . PRO B 1 62 ? -3.848 -4.809 13.047 1 98.31 62 PRO B O 1
ATOM 1473 N N . HIS B 1 63 ? -4.781 -5.395 11.156 1 97.69 63 HIS B N 1
ATOM 1474 C CA . HIS B 1 63 ? -3.896 -6.531 10.93 1 97.69 63 HIS B CA 1
ATOM 1475 C C . HIS B 1 63 ? -2.707 -6.133 10.062 1 97.69 63 HIS B C 1
ATOM 1477 O O . HIS B 1 63 ? -2.877 -5.789 8.891 1 97.69 63 HIS B O 1
ATOM 1483 N N . HIS B 1 64 ? -1.549 -6.164 10.672 1 97.25 64 HIS B N 1
ATOM 1484 C CA . HIS B 1 64 ? -0.34 -5.969 9.875 1 97.25 64 HIS B CA 1
ATOM 1485 C C . HIS B 1 64 ? -0.128 -7.125 8.906 1 97.25 64 HIS B C 1
ATOM 1487 O O . HIS B 1 64 ? -0.246 -8.289 9.281 1 97.25 64 HIS B O 1
ATOM 1493 N N . ILE B 1 65 ? 0.196 -6.746 7.6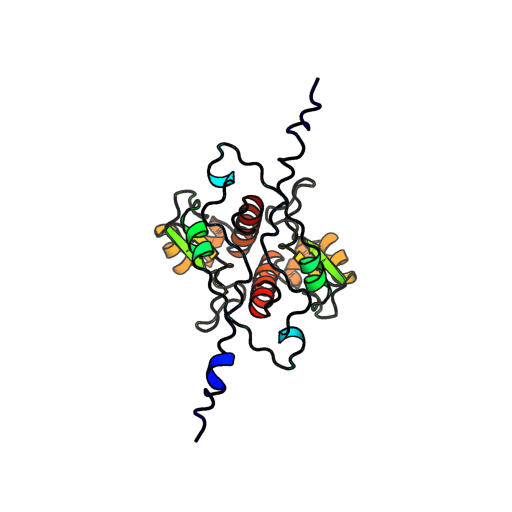41 1 97.31 65 ILE B N 1
ATOM 1494 C CA . ILE B 1 65 ? 0.451 -7.754 6.613 1 97.31 65 ILE B CA 1
ATOM 1495 C C . ILE B 1 65 ? 1.562 -8.695 7.078 1 97.31 65 ILE B C 1
ATOM 1497 O O . ILE B 1 65 ? 2.582 -8.242 7.605 1 97.31 65 ILE B O 1
ATOM 1501 N N . ILE B 1 66 ? 1.339 -9.93 6.977 1 95.25 66 ILE B N 1
ATOM 1502 C CA . ILE B 1 66 ? 2.35 -10.938 7.281 1 95.25 66 ILE B CA 1
ATOM 1503 C C . ILE B 1 66 ? 2.676 -11.734 6.023 1 95.25 66 ILE B C 1
ATOM 1505 O O . ILE B 1 66 ? 1.858 -11.82 5.102 1 95.25 66 ILE B O 1
ATOM 1509 N N . GLY B 1 67 ? 3.904 -12.359 6.07 1 93.88 67 GLY B N 1
ATOM 1510 C CA . GLY B 1 67 ? 4.293 -12.992 4.816 1 93.88 67 GLY B CA 1
ATOM 1511 C C . GLY B 1 67 ? 4.559 -11.992 3.705 1 93.88 67 GLY B C 1
ATOM 1512 O O . GLY B 1 67 ? 4.809 -10.812 3.967 1 93.88 67 GLY B O 1
ATOM 1513 N N . HIS B 1 68 ? 4.719 -12.523 2.473 1 95.06 68 HIS B N 1
ATOM 1514 C CA . HIS B 1 68 ? 4.871 -11.641 1.318 1 95.06 68 HIS B CA 1
ATOM 1515 C C . HIS B 1 68 ? 6.117 -10.773 1.446 1 95.06 68 HIS B C 1
ATOM 1517 O O . HIS B 1 68 ? 6.105 -9.602 1.062 1 95.06 68 HIS B O 1
ATOM 1523 N N . GLY B 1 69 ? 7.07 -11.25 2.025 1 90.75 69 GLY B N 1
ATOM 1524 C CA . GLY B 1 69 ? 8.328 -10.523 2.16 1 90.75 69 GLY B CA 1
ATOM 1525 C C . GLY B 1 69 ? 8.5 -9.883 3.523 1 90.75 69 GLY B C 1
ATOM 1526 O O . GLY B 1 69 ? 9.492 -9.203 3.771 1 90.75 69 GLY B O 1
ATOM 1527 N N . PHE B 1 70 ? 7.492 -10 4.367 1 90.06 70 PHE B N 1
ATOM 1528 C CA . PHE B 1 70 ? 7.555 -9.43 5.707 1 90.06 70 PHE B CA 1
ATOM 1529 C C . PHE B 1 70 ? 7.699 -10.523 6.758 1 90.06 70 PHE B C 1
ATOM 1531 O O . PHE B 1 70 ? 7.395 -10.305 7.93 1 90.06 70 PHE B O 1
ATOM 1538 N N . SER B 1 71 ? 8.5 -11.758 6.508 1 67.94 71 SER B N 1
ATOM 1539 C CA . SER B 1 71 ? 8.625 -13.008 7.25 1 67.94 71 SER B CA 1
ATOM 1540 C C . SER B 1 71 ? 9.711 -12.922 8.312 1 67.94 71 SER B C 1
ATOM 1542 O O . SER B 1 71 ? 10.875 -12.648 7.992 1 67.94 71 SER B O 1
ATOM 1544 N N . GLY B 1 72 ? 9.734 -11.883 9.43 1 54.09 72 GLY B N 1
ATOM 1545 C CA . GLY B 1 72 ? 10.578 -12.055 10.602 1 54.09 72 GLY B CA 1
ATOM 1546 C C . GLY B 1 72 ? 10.172 -11.156 11.758 1 54.09 72 GLY B C 1
ATOM 1547 O O . GLY B 1 72 ? 9.469 -10.164 11.562 1 54.09 72 GLY B O 1
ATOM 1548 N N . MET B 1 73 ? 10.188 -11.766 13.023 1 49.31 73 MET B N 1
ATOM 1549 C CA . MET B 1 73 ? 9.859 -11.078 14.273 1 49.31 73 MET B CA 1
ATOM 1550 C C . MET B 1 73 ? 10.289 -9.617 14.219 1 49.31 73 MET B C 1
ATOM 1552 O O . MET B 1 73 ? 9.562 -8.727 14.656 1 49.31 73 MET B O 1
ATOM 1556 N N . ALA B 1 74 ? 11.484 -9.344 13.828 1 50.84 74 ALA B N 1
ATOM 1557 C CA . ALA B 1 74 ? 12.109 -8.031 13.82 1 50.84 74 ALA B CA 1
ATOM 1558 C C . ALA B 1 74 ? 11.695 -7.23 12.586 1 50.84 74 ALA B C 1
ATOM 1560 O O . ALA B 1 74 ? 12.133 -6.094 12.398 1 50.84 74 ALA B O 1
ATOM 1561 N N . THR B 1 75 ? 10.57 -7.887 11.883 1 65.5 75 THR B N 1
ATOM 1562 C CA . THR B 1 75 ? 10.391 -7.242 10.586 1 65.5 75 THR B CA 1
ATOM 1563 C C . THR B 1 75 ? 8.93 -6.859 10.367 1 65.5 75 THR B C 1
ATOM 1565 O O . THR B 1 75 ? 8.383 -7.078 9.289 1 65.5 75 THR B O 1
ATOM 1568 N N . LYS B 1 76 ? 8.305 -6.297 11.516 1 82.19 76 LYS B N 1
ATOM 1569 C CA . LYS B 1 76 ? 6.934 -5.832 11.32 1 82.19 76 LYS B CA 1
ATOM 1570 C C . LYS B 1 76 ? 6.895 -4.609 10.406 1 82.19 76 LYS B C 1
ATOM 1572 O O . LYS B 1 76 ? 7.691 -3.684 10.57 1 82.19 76 LYS B O 1
ATOM 1577 N N . PRO B 1 77 ? 5.938 -4.723 9.492 1 94.12 77 PRO B N 1
ATOM 1578 C CA . PRO B 1 77 ? 5.805 -3.557 8.609 1 94.12 77 PRO B CA 1
ATOM 1579 C C . PRO B 1 77 ? 5.281 -2.324 9.344 1 94.12 77 PRO B C 1
ATOM 1581 O O . PRO B 1 77 ? 4.875 -2.418 10.508 1 94.12 77 PRO B O 1
ATOM 1584 N N . CYS B 1 78 ? 5.434 -1.164 8.719 1 93.5 78 CYS B N 1
ATOM 1585 C CA . CYS B 1 78 ? 4.898 0.071 9.281 1 93.5 78 CYS B CA 1
ATOM 1586 C C . CYS B 1 78 ? 3.389 -0.022 9.461 1 93.5 78 CYS B C 1
ATOM 1588 O O . CYS B 1 78 ? 2.748 -0.922 8.922 1 93.5 78 CYS B O 1
ATOM 1590 N N . ASP B 1 79 ? 2.807 0.847 10.227 1 94.25 79 ASP B N 1
ATOM 1591 C CA . ASP B 1 79 ? 1.389 0.796 10.562 1 94.25 79 ASP B CA 1
ATOM 1592 C C . ASP B 1 79 ? 0.517 0.97 9.32 1 94.25 79 ASP B C 1
ATOM 1594 O O . ASP B 1 79 ? -0.641 0.546 9.305 1 94.25 79 ASP B O 1
ATOM 1598 N N . TYR B 1 80 ? 1.015 1.523 8.289 1 94.62 80 TYR B N 1
ATOM 1599 C CA . TYR B 1 80 ? 0.188 1.777 7.117 1 94.62 80 TYR B CA 1
ATOM 1600 C C . TYR B 1 80 ? -0.116 0.481 6.375 1 94.62 80 TYR B C 1
ATOM 1602 O O . TYR B 1 80 ? -1.063 0.417 5.586 1 94.62 80 TYR B O 1
ATOM 1610 N N . LEU B 1 81 ? 0.708 -0.523 6.637 1 96.81 81 LEU B N 1
ATOM 1611 C CA . LEU B 1 81 ? 0.513 -1.816 5.992 1 96.81 81 LEU B CA 1
ATOM 1612 C C . LEU B 1 81 ? -0.414 -2.701 6.816 1 96.81 81 LEU B C 1
ATOM 1614 O O . LEU B 1 81 ? -0.072 -3.846 7.129 1 96.81 81 LEU B O 1
ATOM 1618 N N . THR B 1 82 ? -1.578 -2.141 7.102 1 97.5 82 THR B N 1
ATOM 1619 C CA . THR B 1 82 ? -2.588 -2.875 7.855 1 97.5 82 THR B CA 1
ATOM 1620 C C . THR B 1 82 ? -3.889 -2.975 7.066 1 97.5 82 THR B C 1
ATOM 1622 O O . THR B 1 82 ? -4.191 -2.105 6.246 1 97.5 82 THR B O 1
ATOM 1625 N N . ILE B 1 83 ? -4.617 -4.008 7.266 1 98.81 83 ILE B N 1
ATOM 1626 C CA . ILE B 1 83 ? -5.965 -4.176 6.738 1 98.81 83 ILE B CA 1
ATOM 1627 C C . ILE B 1 83 ? -6.945 -4.402 7.887 1 98.81 83 ILE B C 1
ATOM 1629 O O . ILE B 1 83 ? -6.566 -4.922 8.938 1 98.81 83 ILE B O 1
ATOM 1633 N N . PRO B 1 84 ? -8.172 -3.998 7.734 1 98.88 84 PRO B N 1
ATOM 1634 C CA . PRO B 1 84 ? -9.164 -4.207 8.789 1 98.88 84 PRO B CA 1
ATOM 1635 C C . PRO B 1 84 ? -9.695 -5.641 8.828 1 98.88 84 PRO B C 1
ATOM 1637 O O . PRO B 1 84 ? -10.125 -6.172 7.805 1 98.88 84 PRO B O 1
ATOM 1640 N N . LEU B 1 85 ? -9.609 -6.23 9.992 1 98.88 85 LEU B N 1
ATOM 1641 C CA . LEU B 1 85 ? -10.164 -7.559 10.203 1 98.88 85 LEU B CA 1
ATOM 1642 C C . LEU B 1 85 ? -10.938 -7.621 11.516 1 98.88 85 LEU B C 1
ATOM 1644 O O . LEU B 1 85 ? -10.539 -6.996 12.508 1 98.88 85 LEU B O 1
ATOM 1648 N N . CYS B 1 86 ? -12.055 -8.383 11.492 1 98.81 86 CYS B N 1
ATOM 1649 C CA . CYS B 1 86 ? -12.656 -8.719 12.781 1 98.81 86 CYS B CA 1
ATOM 1650 C C . CYS B 1 86 ? -11.797 -9.727 13.539 1 98.81 86 CYS B C 1
ATOM 1652 O O . CYS B 1 86 ? -10.883 -10.32 12.969 1 98.81 86 CYS B O 1
ATOM 1654 N N . ARG B 1 87 ? -12.164 -9.93 14.805 1 98.38 87 ARG B N 1
ATOM 1655 C CA . ARG B 1 87 ? -11.359 -10.805 15.648 1 98.38 87 ARG B CA 1
ATOM 1656 C C . ARG B 1 87 ? -11.312 -12.219 15.094 1 98.38 87 ARG B C 1
ATOM 1658 O O . ARG B 1 87 ? -10.258 -12.852 15.078 1 98.38 87 ARG B O 1
ATOM 1665 N N . THR B 1 88 ? -12.391 -12.688 14.617 1 98.56 88 THR B N 1
ATOM 1666 C CA . THR B 1 88 ? -12.477 -14.055 14.102 1 98.56 88 THR B CA 1
ATOM 1667 C C . THR B 1 88 ? -11.648 -14.211 12.828 1 98.56 88 THR B C 1
ATOM 1669 O O . THR B 1 88 ? -10.828 -15.125 12.727 1 98.56 88 THR B O 1
ATOM 1672 N N . CYS B 1 89 ? -11.828 -13.359 11.852 1 98.75 89 CYS B N 1
ATOM 1673 C CA . CYS B 1 89 ? -11.062 -13.43 10.609 1 98.75 89 CYS B CA 1
ATOM 1674 C C . CYS B 1 89 ? -9.578 -13.219 10.875 1 98.75 89 CYS B C 1
ATOM 1676 O O . CYS B 1 89 ? -8.734 -13.836 10.227 1 98.75 89 CYS B O 1
ATOM 1678 N N . HIS B 1 90 ? -9.242 -12.352 11.82 1 98.56 90 HIS B N 1
ATOM 1679 C CA . HIS B 1 90 ? -7.859 -12.109 12.211 1 98.56 90 HIS B CA 1
ATOM 1680 C C . HIS B 1 90 ? -7.199 -13.383 12.719 1 98.56 90 HIS B C 1
ATOM 1682 O O . HIS B 1 90 ? -6.105 -13.742 12.273 1 98.56 90 HIS B O 1
ATOM 1688 N N . ARG B 1 91 ? -7.918 -14.07 13.594 1 98.19 91 ARG B N 1
ATOM 1689 C CA . ARG B 1 91 ? -7.402 -15.32 14.148 1 98.19 91 ARG B CA 1
ATOM 1690 C C . ARG B 1 91 ? -7.254 -16.391 13.062 1 98.19 91 ARG B C 1
ATOM 1692 O O . ARG B 1 91 ? -6.246 -17.094 13.008 1 98.19 91 ARG B O 1
ATOM 1699 N N . ASN B 1 92 ? -8.266 -16.469 12.234 1 98.5 92 ASN B N 1
ATOM 1700 C CA . ASN B 1 92 ? -8.211 -17.438 11.141 1 98.5 92 ASN B CA 1
ATOM 1701 C C . ASN B 1 92 ? -7.012 -17.188 10.234 1 98.5 92 ASN B C 1
ATOM 1703 O O . ASN B 1 92 ? -6.363 -18.125 9.789 1 98.5 92 ASN B O 1
ATOM 1707 N N . LEU B 1 93 ? -6.719 -15.977 9.953 1 98.12 93 LEU B N 1
ATOM 1708 C CA . LEU B 1 93 ? -5.578 -15.625 9.117 1 98.12 93 LEU B CA 1
ATOM 1709 C C . LEU B 1 93 ? -4.27 -16.016 9.781 1 98.12 93 LEU B C 1
ATOM 1711 O O . LEU B 1 93 ? -3.393 -16.609 9.141 1 98.12 93 LEU B O 1
ATOM 1715 N N . HIS B 1 94 ? -4.137 -15.711 11.047 1 97.5 94 HIS B N 1
ATOM 1716 C CA . HIS B 1 94 ? -2.92 -16.078 11.766 1 97.5 94 HIS B CA 1
ATOM 1717 C C . HIS B 1 94 ? -2.758 -17.594 11.844 1 97.5 94 HIS B C 1
ATOM 1719 O O . HIS B 1 94 ? -1.635 -18.109 11.82 1 97.5 94 HIS B O 1
ATOM 1725 N N . ASP B 1 95 ? -3.824 -18.281 11.945 1 97.88 95 ASP B N 1
ATOM 1726 C CA . ASP B 1 95 ? -3.785 -19.734 12.07 1 97.88 95 ASP B CA 1
ATOM 1727 C C . ASP B 1 95 ? -3.293 -20.391 10.781 1 97.88 95 ASP B C 1
ATOM 1729 O O . ASP B 1 95 ? -2.543 -21.359 10.812 1 97.88 95 ASP B O 1
ATOM 1733 N N . ASN B 1 96 ? -3.801 -19.922 9.664 1 98 96 ASN B N 1
ATOM 1734 C CA . ASN B 1 96 ? -3.428 -20.484 8.367 1 98 96 ASN B CA 1
ATOM 1735 C C . ASN B 1 96 ? -3.535 -19.438 7.258 1 98 96 ASN B C 1
ATOM 1737 O O . ASN B 1 96 ? -4.527 -19.391 6.531 1 98 96 ASN B O 1
ATOM 1741 N N . PRO B 1 97 ? -2.508 -18.672 7.074 1 97.38 97 PRO B N 1
ATOM 1742 C CA . PRO B 1 97 ? -2.541 -17.562 6.109 1 97.38 97 PRO B CA 1
ATOM 1743 C C . PRO B 1 97 ? -2.826 -18.031 4.684 1 97.38 97 PRO B C 1
ATOM 1745 O O . PRO B 1 97 ? -3.596 -17.406 3.961 1 97.38 97 PRO B O 1
ATOM 1748 N N . THR B 1 98 ? -2.248 -19.156 4.281 1 97.38 98 THR B N 1
ATOM 1749 C CA . THR B 1 98 ? -2.408 -19.641 2.918 1 97.38 98 THR B CA 1
ATOM 1750 C C . THR B 1 98 ? -3.865 -20 2.635 1 97.38 98 THR B C 1
ATOM 1752 O O . THR B 1 98 ? -4.422 -19.578 1.613 1 97.38 98 THR B O 1
ATOM 1755 N N . ALA B 1 99 ? -4.488 -20.719 3.521 1 98.44 99 ALA B N 1
ATOM 1756 C CA . ALA B 1 99 ? -5.887 -21.094 3.352 1 98.44 99 ALA B CA 1
ATOM 1757 C C . ALA B 1 99 ? -6.797 -19.875 3.385 1 98.44 99 ALA B C 1
ATOM 1759 O O . ALA B 1 99 ? -7.758 -19.781 2.615 1 98.44 99 ALA B O 1
ATOM 1760 N N . TRP B 1 100 ? -6.492 -18.969 4.266 1 98.56 100 TRP B N 1
ATOM 1761 C CA . TRP B 1 100 ? -7.297 -17.75 4.387 1 98.56 100 TRP B CA 1
ATOM 1762 C C . TRP B 1 100 ? -7.242 -16.938 3.104 1 98.56 100 TRP B C 1
ATOM 1764 O O . TRP B 1 100 ? -8.273 -16.453 2.625 1 98.56 100 TRP B O 1
ATOM 1774 N N . GLU B 1 101 ? -6.086 -16.781 2.492 1 98.31 101 GLU B N 1
ATOM 1775 C CA . GLU B 1 101 ? -5.91 -15.992 1.277 1 98.31 101 GLU B CA 1
ATOM 1776 C C . GLU B 1 101 ? -6.562 -16.672 0.078 1 98.31 101 GLU B C 1
ATOM 1778 O O . GLU B 1 101 ? -7.039 -16 -0.84 1 98.31 101 GLU B O 1
ATOM 1783 N N . ALA B 1 102 ? -6.551 -17.984 0.094 1 98.19 102 ALA B N 1
ATOM 1784 C CA . ALA B 1 102 ? -7.234 -18.703 -0.976 1 98.19 102 ALA B CA 1
ATOM 1785 C C . ALA B 1 102 ? -8.727 -18.391 -0.992 1 98.19 102 ALA B C 1
ATOM 1787 O O . ALA B 1 102 ? -9.344 -18.328 -2.059 1 98.19 102 ALA B O 1
ATOM 1788 N N . GLU B 1 103 ? -9.266 -18.172 0.146 1 98.12 103 GLU B N 1
ATOM 1789 C CA . GLU B 1 103 ? -10.695 -17.938 0.281 1 98.12 103 GLU B CA 1
ATOM 1790 C C . GLU B 1 103 ? -11.039 -16.453 0.098 1 98.12 103 GLU B C 1
ATOM 1792 O O . GLU B 1 103 ? -12.055 -16.125 -0.505 1 98.12 103 GLU B O 1
ATOM 1797 N N . HIS B 1 104 ? -10.25 -15.539 0.554 1 98.06 104 HIS B N 1
ATOM 1798 C CA . HIS B 1 104 ? -10.641 -14.141 0.675 1 98.06 104 HIS B CA 1
ATOM 1799 C C . HIS B 1 104 ? -9.805 -13.25 -0.244 1 98.06 104 HIS B C 1
ATOM 1801 O O . HIS B 1 104 ? -10.117 -12.07 -0.431 1 98.06 104 HIS B O 1
ATOM 1807 N N . GLY B 1 105 ? -8.727 -13.789 -0.86 1 97 105 GLY B N 1
ATOM 1808 C CA . GLY B 1 105 ? -7.766 -13.008 -1.621 1 97 105 GLY B CA 1
ATOM 1809 C C . GLY B 1 105 ? -6.473 -12.75 -0.87 1 97 105 GLY B C 1
ATOM 1810 O O . GLY B 1 105 ? -6.422 -12.875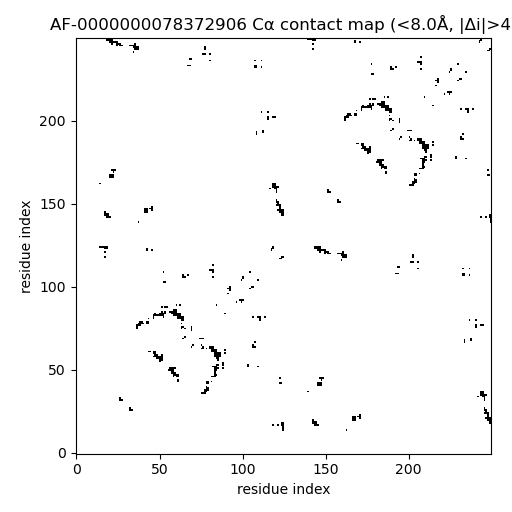 0.355 1 97 105 GLY B O 1
ATOM 1811 N N . SER B 1 106 ? -5.48 -12.422 -1.679 1 97.88 106 SER B N 1
ATOM 1812 C CA . SER B 1 106 ? -4.18 -12.188 -1.06 1 97.88 106 SER B CA 1
ATOM 1813 C C . SER B 1 106 ? -4.215 -10.961 -0.154 1 97.88 106 SER B C 1
ATOM 1815 O O . SER B 1 106 ? -4.844 -9.953 -0.486 1 97.88 106 SER B O 1
ATOM 1817 N N . GLN B 1 107 ? -3.424 -10.992 0.971 1 98.19 107 GLN B N 1
ATOM 1818 C CA . GLN B 1 107 ? -3.33 -9.859 1.891 1 98.19 107 GLN B CA 1
ATOM 1819 C C . GLN B 1 107 ? -2.891 -8.594 1.164 1 98.19 107 GLN B C 1
ATOM 1821 O O . GLN B 1 107 ? -3.43 -7.512 1.411 1 98.19 107 GLN B O 1
ATOM 1826 N N . THR B 1 108 ? -1.989 -8.727 0.233 1 98.38 108 THR B N 1
ATOM 1827 C CA . THR B 1 108 ? -1.416 -7.547 -0.407 1 98.38 108 THR B CA 1
ATOM 1828 C C . THR B 1 108 ? -2.377 -6.977 -1.445 1 98.38 108 THR B C 1
ATOM 1830 O O . THR B 1 108 ? -2.398 -5.766 -1.677 1 98.38 108 THR B O 1
ATOM 1833 N N . ASP B 1 109 ? -3.232 -7.789 -2.066 1 98.06 109 ASP B N 1
ATOM 1834 C CA . ASP B 1 109 ? -4.301 -7.266 -2.912 1 98.06 109 ASP B CA 1
ATOM 1835 C C . ASP B 1 109 ? -5.312 -6.473 -2.09 1 98.06 109 ASP B C 1
ATOM 1837 O O . ASP B 1 109 ? -5.688 -5.359 -2.467 1 98.06 109 ASP B O 1
ATOM 1841 N N . LEU B 1 110 ? -5.695 -7.098 -1.018 1 98.44 110 LEU B N 1
ATOM 1842 C CA . LEU B 1 110 ? -6.664 -6.445 -0.142 1 98.44 110 LEU B CA 1
ATOM 1843 C C . LEU B 1 110 ? -6.105 -5.141 0.41 1 98.44 110 LEU B C 1
ATOM 1845 O O . LEU B 1 110 ? -6.828 -4.145 0.509 1 98.44 110 LEU B O 1
ATOM 1849 N N . PHE B 1 111 ? -4.805 -5.164 0.755 1 98.19 111 PHE B N 1
ATOM 1850 C CA . PHE B 1 111 ? -4.145 -3.955 1.241 1 98.19 111 PHE B CA 1
ATOM 1851 C C . PHE B 1 111 ? -4.164 -2.863 0.178 1 98.19 111 PHE B C 1
ATOM 1853 O O . PHE B 1 111 ? -4.539 -1.722 0.459 1 98.19 111 PHE B O 1
ATOM 1860 N N . ALA B 1 112 ? -3.754 -3.16 -1.041 1 97.69 112 ALA B N 1
ATOM 1861 C CA . ALA B 1 112 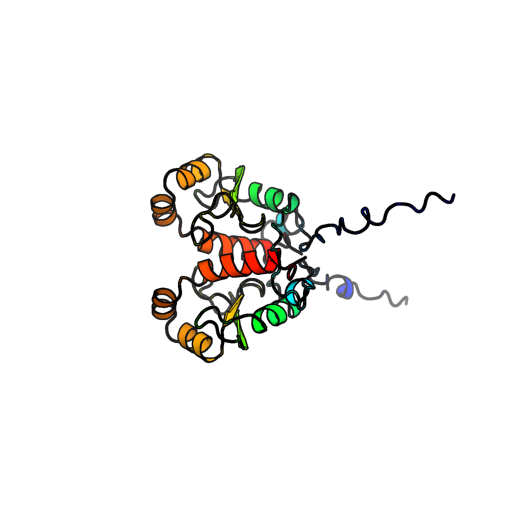? -3.725 -2.164 -2.109 1 97.69 112 ALA B CA 1
ATOM 1862 C C . ALA B 1 112 ? -5.105 -1.547 -2.322 1 97.69 112 ALA B C 1
ATOM 1864 O O . ALA B 1 112 ? -5.234 -0.327 -2.455 1 97.69 112 ALA B O 1
ATOM 1865 N N . GLN B 1 113 ? -6.145 -2.34 -2.307 1 96.88 113 GLN B N 1
ATOM 1866 C CA . GLN B 1 113 ? -7.508 -1.869 -2.514 1 96.88 113 GLN B CA 1
ATOM 1867 C C . GLN B 1 113 ? -7.973 -0.999 -1.35 1 96.88 113 GLN B C 1
ATOM 1869 O O . GLN B 1 113 ? -8.539 0.077 -1.559 1 96.88 113 GLN B O 1
ATOM 1874 N N . PHE B 1 114 ? -7.719 -1.526 -0.162 1 97.19 114 PHE B N 1
ATOM 1875 C CA . PHE B 1 114 ? -8.133 -0.793 1.027 1 97.19 114 PHE B CA 1
ATOM 1876 C C . PHE B 1 114 ? -7.398 0.539 1.127 1 97.19 114 PHE B C 1
ATOM 1878 O O . PHE B 1 114 ? -7.992 1.555 1.493 1 97.19 114 PHE B O 1
ATOM 1885 N N . PHE B 1 115 ? -6.066 0.469 0.832 1 96.12 115 PHE B N 1
ATOM 1886 C CA . PHE B 1 115 ? -5.258 1.682 0.882 1 96.12 115 PHE B CA 1
ATOM 1887 C C . PHE B 1 115 ? -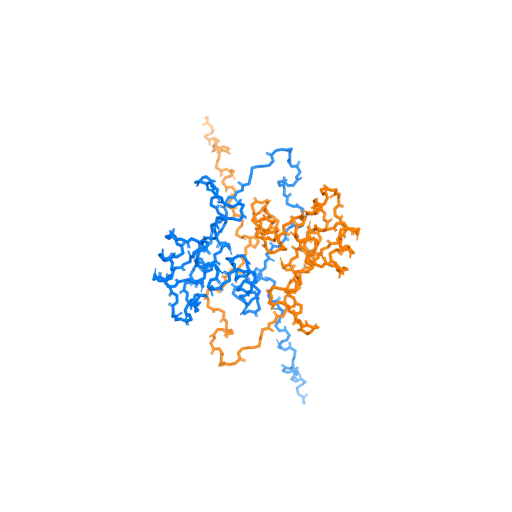5.754 2.703 -0.136 1 96.12 115 PHE B C 1
ATOM 1889 O O . PHE B 1 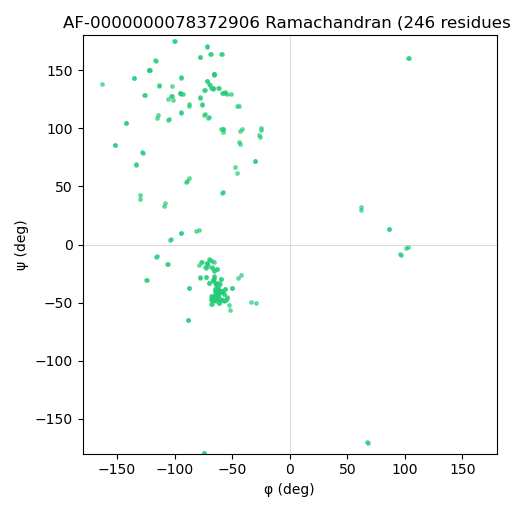115 ? -5.902 3.885 0.183 1 96.12 115 PHE B O 1
ATOM 1896 N N . ASN B 1 116 ? -6.051 2.322 -1.341 1 94.81 116 ASN B N 1
ATOM 1897 C CA . ASN B 1 116 ? -6.605 3.195 -2.371 1 94.81 116 ASN B CA 1
ATOM 1898 C C . ASN B 1 116 ? -7.918 3.834 -1.917 1 94.81 116 ASN B C 1
ATOM 1900 O O . ASN B 1 116 ? -8.109 5.043 -2.072 1 94.81 116 ASN B O 1
ATOM 1904 N N . TYR B 1 117 ? -8.812 3 -1.384 1 94.94 117 TYR B N 1
ATOM 1905 C CA . TYR B 1 117 ? -10.086 3.471 -0.84 1 94.94 117 TYR B CA 1
ATOM 1906 C C . TYR B 1 117 ? -9.859 4.531 0.23 1 94.94 117 TYR B C 1
ATOM 1908 O O . TYR B 1 117 ? -10.492 5.59 0.208 1 94.94 117 TYR B O 1
ATOM 1916 N N . SER B 1 118 ? -8.961 4.234 1.135 1 95.25 118 SER B N 1
ATOM 1917 C CA . SER B 1 118 ? -8.719 5.113 2.273 1 95.25 118 SER B CA 1
ATOM 1918 C C . SER B 1 118 ? -8.18 6.469 1.82 1 95.25 118 SER B C 1
ATOM 1920 O O . SER B 1 118 ? -8.57 7.504 2.359 1 95.25 118 SER B O 1
ATOM 1922 N N . VAL B 1 119 ? -7.234 6.422 0.857 1 93.06 119 VAL B N 1
ATOM 1923 C CA . VAL B 1 119 ? -6.695 7.66 0.304 1 93.06 119 VAL B CA 1
ATOM 1924 C C . VAL B 1 119 ? -7.812 8.453 -0.366 1 93.06 119 VAL B C 1
ATOM 1926 O O . VAL B 1 119 ? -7.93 9.664 -0.164 1 93.06 119 VAL B O 1
ATOM 1929 N N . GLY B 1 120 ? -8.664 7.793 -1.062 1 92.44 120 GLY B N 1
ATOM 1930 C CA . GLY B 1 120 ? -9.773 8.453 -1.729 1 92.44 120 GLY B CA 1
ATOM 1931 C C . GLY B 1 120 ? -10.781 9.039 -0.762 1 92.44 120 GLY B C 1
ATOM 1932 O O . GLY B 1 120 ? -11.445 10.039 -1.074 1 92.44 120 GLY B O 1
ATOM 1933 N N . MET B 1 121 ? -10.938 8.406 0.405 1 93.94 121 MET B N 1
ATOM 1934 C CA . MET B 1 121 ? -11.867 8.859 1.439 1 93.94 121 MET B CA 1
ATOM 1935 C C . MET B 1 121 ? -11.297 10.062 2.182 1 93.94 121 MET B C 1
ATOM 1937 O O . MET B 1 121 ? -12.016 10.734 2.924 1 93.94 121 MET B O 1
ATOM 1941 N N . GLY B 1 122 ? -10.031 10.273 2.012 1 91 122 GLY B N 1
ATOM 1942 C CA . GLY B 1 122 ? -9.391 11.359 2.734 1 91 122 GLY B CA 1
ATOM 1943 C C . GLY B 1 122 ? -8.93 10.961 4.125 1 91 122 GLY B C 1
ATOM 1944 O O . GLY B 1 122 ? -8.672 11.828 4.969 1 91 122 GLY B O 1
ATOM 1945 N N . ALA B 1 123 ? -8.906 9.633 4.395 1 90.25 123 ALA B N 1
ATOM 1946 C CA . ALA B 1 123 ? -8.391 9.164 5.68 1 90.25 123 ALA B CA 1
ATOM 1947 C C . ALA B 1 123 ? -6.902 9.453 5.816 1 90.25 123 ALA B C 1
ATOM 1949 O O . ALA B 1 123 ? -6.375 9.531 6.93 1 90.25 123 ALA B O 1
ATOM 1950 N N . ILE B 1 124 ? -6.312 9.445 4.656 1 79.5 124 ILE B N 1
ATOM 1951 C CA . ILE B 1 124 ? -4.926 9.883 4.535 1 79.5 124 ILE B CA 1
ATOM 1952 C C . ILE B 1 124 ? -4.852 11.141 3.684 1 79.5 124 ILE B C 1
ATOM 1954 O O . ILE B 1 124 ? -5.449 11.211 2.605 1 79.5 124 ILE B O 1
ATOM 1958 N N . ALA B 1 125 ? -4.543 12.352 4.289 1 64.81 125 ALA B N 1
ATOM 1959 C CA . ALA B 1 125 ? -4.52 13.609 3.545 1 64.81 125 ALA B CA 1
ATOM 1960 C C . ALA B 1 125 ? -3.221 14.367 3.793 1 64.81 125 ALA B C 1
ATOM 1962 O O . ALA B 1 125 ? -2.635 14.273 4.875 1 64.81 125 ALA B O 1
#

Radius of gyration: 20.23 Å; Cα contacts (8 Å, |Δi|>4): 407; chains: 2; bounding box: 57×68×58 Å

Secondary structure (DSSP, 8-state):
------GGGTT-------B-B-SS-GGGG-SSPPPPPP--HHHHHHHHTSB-TTTSSB--EEEE--STT--SGGGPPPTTSEEEE-HHHHHHHHH-HHHHHHHH--HHHHHHHHHHHHHHHTSB-/------GGGTT-------B-B-SS-GGGG-SSPPPPPP--HHHHHHHHTSB-TTTSSB--EEEE--STT--STT-PPPTTSEEEE-HHHHHHHHH-HHHHHHHH--HHHHHHHHHHHHHHHTSB-

Organism: NCBI:txid1165861

InterPro domains:
  IPR010373 Protein of unknown function DUF968 [PF06147] (13-122)